Protein AF-A0AA51DXE9-F1 (afdb_monomer)

Mean predicted aligned error: 7.74 Å

Secondary structure (DSSP, 8-state):
--GGGTTHHHHHHHHHHHHHHHT-SS--HHHHTTS-TTHHHHHHHHHHHHHHHHHHTT-S--BHHHHHHHHHHHGGGGT----HHHHHHHHHIIIIIIITGGGS-EEEEEE-TTS-EEEEEE--EEEEE-TTS-EEEEE-HHHHHHHHHHH--TTTHHHHHHHHHHHHHHHTT-TTS---

Solvent-accessible surface area (backbone atoms only — not comparable to full-atom values): 10523 Å² total; per-residue (Å²): 132,69,73,92,45,67,70,45,40,66,57,41,50,55,50,42,50,52,41,46,65,78,64,46,81,69,71,53,66,74,68,56,66,77,46,61,89,65,49,59,56,51,49,53,52,54,50,52,51,50,37,43,54,34,45,75,66,73,54,90,65,36,24,71,66,51,52,21,60,48,47,63,65,50,37,51,79,76,74,43,87,71,56,70,70,57,41,40,51,50,43,49,45,49,48,43,31,47,48,34,44,61,78,46,91,44,68,36,81,30,62,32,84,92,72,52,76,40,77,41,79,54,59,37,48,46,77,46,78,45,99,86,73,48,58,29,46,32,57,30,72,62,31,47,56,50,55,48,68,75,60,59,55,80,79,66,46,56,63,51,47,53,51,51,51,50,52,52,49,58,73,66,64,67,81,83,76,86,79,132

Foldseek 3Di:
DPPVCAPVVVVVLLVLQVCLQQVPDLDDPVLVVVDDPCPLSVVLLVLLVVLAVCQVVVDQQQALVNSLVVQCVVQVVVVDDDDSVSSSVSSCCSVQCRQCVVVDFDWDFDARPVPGTDTDTDHQKDWDQDPVRTIHIHGDPSNVVNSCVVPVPPPPVVVVVVVVVVVVVVVVPPPPPPDD

Nearest PDB structures (foldseek):
  6nr8-assembly1_5  TM=2.380E-01  e=1.179E+00  Homo sapiens
  6nrb-assembly1_3  TM=2.139E-01  e=1.583E+00  Homo sapiens
  6vy1-assembly1_c  TM=2.435E-01  e=3.411E+00  Methanocaldococcus jannaschii DSM 2661
  6vy1-assembly1_C  TM=2.115E-01  e=3.838E+00  Methanocaldococcus jannaschii DSM 2661

pLDDT: mean 87.51, std 13.19, range [39.53, 98.69]

Structure (mmCIF, N/CA/C/O backbone):
data_AF-A0AA51DXE9-F1
#
_entry.id   AF-A0AA51DXE9-F1
#
loop_
_atom_site.group_PDB
_atom_site.id
_atom_site.type_symbol
_atom_site.label_atom_id
_atom_site.label_alt_id
_atom_site.label_comp_id
_atom_site.label_asym_id
_atom_site.label_entity_id
_atom_site.label_seq_id
_atom_site.pdbx_PDB_ins_code
_atom_site.Cartn_x
_atom_site.Cartn_y
_atom_site.Cartn_z
_atom_site.occupancy
_atom_site.B_iso_or_equiv
_atom_site.auth_seq_id
_atom_site.auth_comp_id
_atom_site.auth_asym_id
_atom_site.auth_atom_id
_atom_site.pdbx_PDB_model_num
ATOM 1 N N . MET A 1 1 ? 19.206 -13.782 -28.351 1.00 68.31 1 MET A N 1
ATOM 2 C CA . MET A 1 1 ? 18.579 -13.087 -27.208 1.00 68.31 1 MET A CA 1
ATOM 3 C C . MET A 1 1 ? 17.162 -12.724 -27.627 1.00 68.31 1 MET A C 1
ATOM 5 O O . MET A 1 1 ? 16.957 -12.495 -28.811 1.00 68.31 1 MET A O 1
ATOM 9 N N . PHE A 1 2 ? 16.176 -12.802 -26.735 1.00 82.94 2 PHE A N 1
ATOM 10 C CA . PHE A 1 2 ? 14.777 -12.545 -27.090 1.00 82.94 2 PHE A CA 1
ATOM 11 C C . PHE A 1 2 ? 14.464 -11.051 -26.925 1.00 82.94 2 PHE A C 1
ATOM 13 O O . PHE A 1 2 ? 14.088 -10.630 -25.836 1.00 82.94 2 PHE A O 1
ATOM 20 N N . ASP A 1 3 ? 14.616 -10.255 -27.987 1.00 84.25 3 ASP A N 1
ATOM 21 C CA . ASP A 1 3 ? 14.475 -8.784 -27.934 1.00 84.25 3 ASP A CA 1
ATOM 22 C C . ASP A 1 3 ? 13.098 -8.323 -27.424 1.00 84.25 3 ASP A C 1
ATOM 24 O O . ASP A 1 3 ? 12.971 -7.303 -26.757 1.00 84.25 3 ASP A O 1
ATOM 28 N N . TYR A 1 4 ? 12.046 -9.113 -27.654 1.00 85.50 4 TYR A N 1
ATOM 29 C CA . TYR A 1 4 ? 10.699 -8.820 -27.149 1.00 85.50 4 TYR A CA 1
ATOM 30 C C . TYR A 1 4 ? 10.553 -8.972 -25.620 1.00 85.50 4 TYR A C 1
ATOM 32 O O . TYR A 1 4 ? 9.503 -8.624 -25.077 1.00 85.50 4 TYR A O 1
ATOM 40 N N . LEU A 1 5 ? 11.566 -9.515 -24.932 1.00 90.25 5 LEU A N 1
ATOM 41 C CA . LEU A 1 5 ? 11.644 -9.610 -23.469 1.00 90.25 5 LEU A CA 1
ATOM 42 C C . LEU A 1 5 ? 12.528 -8.517 -22.853 1.00 90.25 5 LEU A C 1
ATOM 44 O O . LEU A 1 5 ? 12.726 -8.511 -21.637 1.00 90.25 5 LEU A O 1
ATOM 48 N N . GLU A 1 6 ? 13.061 -7.596 -23.656 1.00 87.00 6 GLU A N 1
ATOM 49 C CA . GLU A 1 6 ? 13.788 -6.442 -23.135 1.00 87.00 6 GLU A CA 1
ATOM 50 C C . GLU A 1 6 ? 12.885 -5.616 -22.199 1.00 87.00 6 GLU A C 1
ATOM 52 O O . GLU A 1 6 ? 11.729 -5.317 -22.513 1.00 87.00 6 GLU A O 1
ATOM 57 N N . GLY A 1 7 ? 13.399 -5.282 -21.012 1.00 87.62 7 GLY A N 1
ATOM 58 C CA . GLY A 1 7 ? 12.654 -4.542 -19.993 1.00 87.62 7 GLY A CA 1
ATOM 59 C C . GLY A 1 7 ? 11.562 -5.347 -19.280 1.00 87.62 7 GLY A C 1
ATOM 60 O O . GLY A 1 7 ? 10.676 -4.749 -18.666 1.00 87.62 7 GLY A O 1
ATOM 61 N N . PHE A 1 8 ? 11.572 -6.684 -19.365 1.00 91.69 8 PHE A N 1
ATOM 62 C CA . PHE A 1 8 ? 10.584 -7.541 -18.698 1.00 91.69 8 PHE A CA 1
ATOM 63 C C . PHE A 1 8 ? 10.490 -7.272 -17.188 1.00 91.69 8 PHE A C 1
ATOM 65 O O . PHE A 1 8 ? 9.390 -7.262 -16.635 1.00 91.69 8 PHE A O 1
ATOM 72 N N . GLU A 1 9 ? 11.608 -6.982 -16.523 1.00 89.94 9 GLU A N 1
ATOM 73 C CA . GLU A 1 9 ? 11.646 -6.658 -15.097 1.00 89.94 9 GLU A CA 1
ATOM 74 C C . GLU A 1 9 ? 10.766 -5.454 -14.729 1.00 89.94 9 GLU A C 1
ATOM 76 O O . GLU A 1 9 ? 10.118 -5.490 -13.687 1.00 89.94 9 GLU A O 1
ATOM 81 N N . LYS A 1 10 ? 10.608 -4.462 -15.618 1.00 88.00 10 LYS A N 1
ATOM 82 C CA . LYS A 1 10 ? 9.717 -3.305 -15.397 1.00 88.00 10 LYS A CA 1
ATOM 83 C C . LYS A 1 10 ? 8.240 -3.694 -15.334 1.00 88.00 10 LYS A C 1
ATOM 85 O O . LYS A 1 10 ? 7.436 -3.036 -14.677 1.00 88.00 10 LYS A O 1
ATOM 90 N N . ARG A 1 11 ? 7.855 -4.772 -16.027 1.00 89.69 11 ARG A N 1
ATOM 91 C CA . ARG A 1 11 ? 6.507 -5.355 -15.911 1.00 89.69 11 ARG A CA 1
ATOM 92 C C . ARG A 1 11 ? 6.358 -6.043 -14.560 1.00 89.69 11 ARG A C 1
ATOM 94 O O . ARG A 1 11 ? 5.329 -5.903 -13.905 1.00 89.69 11 ARG A O 1
ATOM 101 N N . MET A 1 12 ? 7.406 -6.745 -14.137 1.00 93.88 12 MET A N 1
ATOM 102 C CA . MET A 1 12 ? 7.426 -7.429 -12.850 1.00 93.88 12 MET A CA 1
ATOM 103 C C . MET A 1 12 ? 7.471 -6.466 -11.664 1.00 93.88 12 MET A C 1
ATOM 105 O O . MET A 1 12 ? 6.963 -6.827 -10.615 1.00 93.88 12 MET A O 1
ATOM 109 N N . GLU A 1 13 ? 7.982 -5.243 -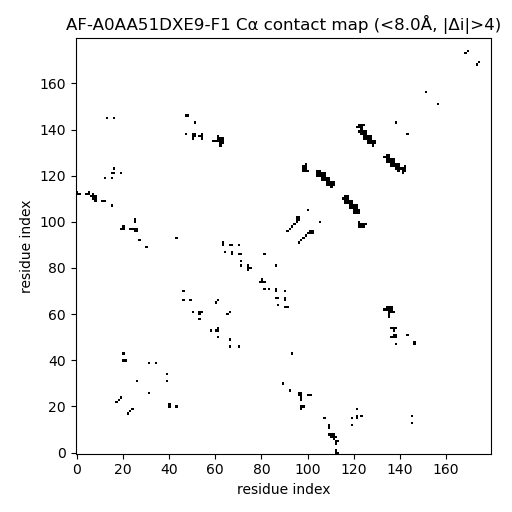11.818 1.00 90.94 13 GLU A N 1
ATOM 110 C CA . GLU A 1 13 ? 7.861 -4.183 -10.806 1.00 90.94 13 GLU A CA 1
ATOM 111 C C . GLU A 1 13 ? 6.401 -3.855 -10.485 1.00 90.94 13 GLU A C 1
ATOM 113 O O . GLU A 1 13 ? 6.027 -3.800 -9.315 1.00 90.94 13 GLU A O 1
ATOM 118 N N . PHE A 1 14 ? 5.551 -3.728 -11.507 1.00 91.00 14 PHE A N 1
ATOM 119 C CA . PHE A 1 14 ? 4.116 -3.523 -11.305 1.00 91.00 14 PHE A CA 1
ATOM 120 C C . PHE A 1 14 ? 3.466 -4.734 -10.620 1.00 91.00 14 PHE A C 1
ATOM 122 O O . PHE A 1 14 ? 2.734 -4.584 -9.644 1.00 91.00 14 PHE A O 1
ATOM 129 N N . VAL A 1 15 ? 3.782 -5.948 -11.088 1.00 93.06 15 VAL A N 1
ATOM 130 C CA . VAL A 1 15 ? 3.276 -7.193 -10.483 1.00 93.06 15 VAL A CA 1
ATOM 131 C C . VAL A 1 15 ? 3.721 -7.324 -9.026 1.00 93.06 15 VAL A C 1
ATOM 133 O O . VAL A 1 15 ? 2.927 -7.737 -8.187 1.00 93.06 15 VAL A O 1
ATOM 136 N N . ALA A 1 16 ? 4.959 -6.947 -8.705 1.00 94.00 16 ALA A N 1
ATOM 137 C CA . ALA A 1 16 ? 5.503 -6.993 -7.354 1.00 94.00 16 ALA A CA 1
ATOM 138 C C . ALA A 1 16 ? 4.737 -6.069 -6.398 1.00 94.00 16 ALA A C 1
ATOM 140 O O . ALA A 1 16 ? 4.474 -6.451 -5.259 1.00 94.00 16 ALA A O 1
ATOM 141 N N . VAL A 1 17 ? 4.335 -4.881 -6.863 1.00 93.50 17 VAL A N 1
ATOM 142 C CA . VAL A 1 17 ? 3.473 -3.979 -6.090 1.00 93.50 17 VAL A CA 1
ATOM 143 C C . VAL A 1 17 ? 2.093 -4.595 -5.858 1.00 93.50 17 VAL A C 1
ATOM 145 O O . VAL A 1 17 ? 1.647 -4.642 -4.711 1.00 93.50 17 VAL A O 1
ATOM 148 N N . VAL A 1 18 ? 1.441 -5.126 -6.899 1.00 93.00 18 VAL A N 1
ATOM 149 C CA . VAL A 1 18 ? 0.115 -5.763 -6.764 1.00 93.00 18 VAL A CA 1
ATOM 150 C C . VAL A 1 18 ? 0.174 -6.957 -5.806 1.00 93.00 18 VAL A C 1
ATOM 152 O O . VAL A 1 18 ? -0.636 -7.051 -4.883 1.00 93.00 18 VAL A O 1
ATOM 155 N N . GLU A 1 19 ? 1.173 -7.833 -5.967 1.00 93.75 19 GLU A N 1
ATOM 156 C CA . GLU A 1 19 ? 1.439 -8.953 -5.055 1.00 93.75 19 GLU A CA 1
ATOM 157 C C . GLU A 1 19 ? 1.595 -8.464 -3.621 1.00 93.75 19 GLU A C 1
ATOM 159 O O . GLU A 1 19 ? 1.101 -9.107 -2.695 1.00 93.75 19 GLU A O 1
ATOM 164 N N . SER A 1 20 ? 2.236 -7.306 -3.431 1.00 93.31 20 SER A N 1
ATOM 165 C CA . SER A 1 20 ? 2.528 -6.815 -2.095 1.00 93.31 20 SER A CA 1
ATOM 166 C C . SER A 1 20 ? 1.298 -6.499 -1.256 1.00 93.31 20 SER A C 1
ATOM 168 O O . SER A 1 20 ? 1.359 -6.676 -0.039 1.00 93.31 20 SER A O 1
ATOM 170 N N . ILE A 1 21 ? 0.203 -6.119 -1.917 1.00 93.19 21 ILE A N 1
ATOM 171 C CA . ILE A 1 21 ? -1.067 -5.735 -1.306 1.00 93.19 21 ILE A CA 1
ATOM 172 C C . ILE A 1 21 ? -2.021 -6.935 -1.269 1.00 93.19 21 ILE A C 1
ATOM 174 O O . ILE A 1 21 ? -2.519 -7.288 -0.199 1.00 93.19 21 ILE A O 1
ATOM 178 N N . VAL A 1 22 ? -2.247 -7.586 -2.415 1.00 92.00 22 VAL A N 1
ATOM 179 C CA . VAL A 1 22 ? -3.244 -8.665 -2.561 1.00 92.00 22 VAL A CA 1
ATOM 180 C C . VAL A 1 22 ? -2.760 -9.956 -1.894 1.00 92.00 22 VAL A C 1
ATOM 182 O O . VAL A 1 22 ? -3.499 -10.620 -1.169 1.00 92.00 22 VAL A O 1
ATOM 185 N N . ASN A 1 23 ? -1.474 -10.281 -2.052 1.00 91.81 23 ASN A N 1
ATOM 186 C CA . ASN A 1 23 ? -0.820 -11.420 -1.405 1.00 91.81 23 ASN A CA 1
ATOM 187 C C . ASN A 1 23 ? 0.110 -10.966 -0.263 1.00 91.81 23 ASN A C 1
ATOM 189 O O . ASN A 1 23 ? 1.211 -11.483 -0.048 1.00 91.81 23 ASN A O 1
ATOM 193 N N . ARG A 1 24 ? -0.331 -9.948 0.482 1.00 92.31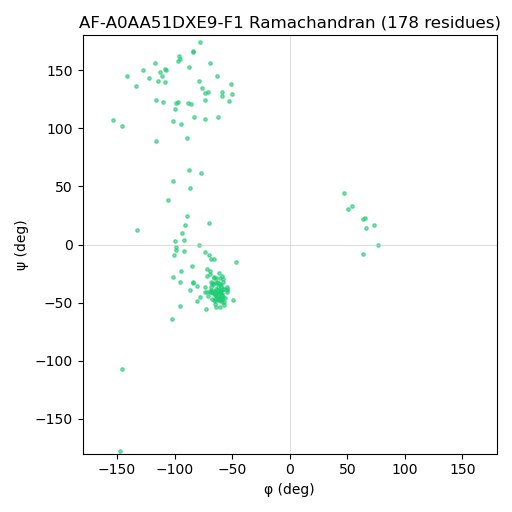 24 ARG A N 1
ATOM 194 C CA . ARG A 1 24 ? 0.365 -9.416 1.660 1.00 92.31 24 ARG A CA 1
ATOM 195 C C . ARG A 1 24 ? 0.729 -10.525 2.660 1.00 92.31 24 ARG A C 1
ATOM 197 O O . ARG A 1 24 ? -0.064 -11.426 2.925 1.00 92.31 24 ARG A O 1
ATOM 204 N N . LYS A 1 25 ? 1.948 -10.459 3.215 1.00 88.06 25 LYS A N 1
ATOM 205 C CA . LYS A 1 25 ? 2.529 -11.518 4.070 1.00 88.06 25 LYS A CA 1
ATOM 206 C C . LYS A 1 25 ? 2.329 -11.289 5.568 1.00 88.06 25 LYS A C 1
ATOM 208 O O . LYS A 1 25 ? 2.188 -12.253 6.309 1.00 88.06 25 LYS A O 1
ATOM 213 N N . ASN A 1 26 ? 2.296 -10.035 6.010 1.00 89.50 26 ASN A N 1
ATOM 214 C CA . ASN A 1 26 ? 2.222 -9.671 7.428 1.00 89.50 26 ASN A CA 1
ATOM 215 C C . ASN A 1 26 ? 0.766 -9.634 7.914 1.00 89.50 26 ASN A C 1
ATOM 217 O O . ASN A 1 26 ? 0.327 -8.638 8.476 1.00 89.50 26 ASN A O 1
ATOM 221 N N . LYS A 1 27 ? -0.009 -10.684 7.618 1.00 93.06 27 LYS A N 1
ATOM 222 C CA . LYS A 1 27 ? -1.456 -10.680 7.843 1.00 93.06 27 LYS A CA 1
ATOM 223 C C . LYS A 1 27 ? -1.805 -10.727 9.325 1.00 93.06 27 LYS A C 1
ATOM 225 O O . LYS A 1 27 ? -1.357 -11.627 10.033 1.00 93.06 27 LYS A O 1
ATOM 230 N N . ASN A 1 28 ? -2.698 -9.843 9.755 1.00 96.38 28 ASN A N 1
ATOM 231 C CA . ASN A 1 28 ? -3.403 -9.987 11.023 1.00 96.38 28 ASN A CA 1
ATOM 232 C C . ASN A 1 28 ? -4.754 -10.668 10.762 1.00 96.38 28 ASN A C 1
ATOM 234 O O . ASN A 1 28 ? -5.684 -10.036 10.266 1.00 9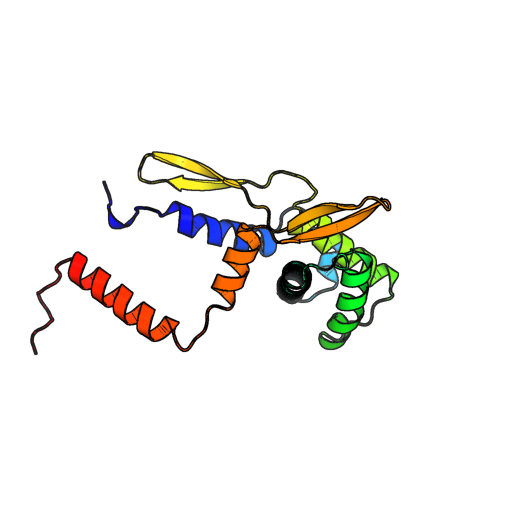6.38 28 ASN A O 1
ATOM 238 N N . GLN A 1 29 ? -4.860 -11.962 11.080 1.00 95.50 29 GLN A N 1
ATOM 239 C CA . GLN A 1 29 ? -6.061 -12.757 10.790 1.00 95.50 29 GLN A CA 1
ATOM 240 C C . GLN A 1 29 ? -7.324 -12.219 11.470 1.00 95.50 29 GLN A C 1
ATOM 242 O O . GLN A 1 29 ? -8.402 -12.302 10.887 1.00 95.50 29 GLN A O 1
ATOM 247 N N . GLU A 1 30 ? -7.201 -11.648 12.671 1.00 97.00 30 GLU A N 1
ATOM 248 C CA . GLU A 1 30 ? -8.337 -11.052 13.369 1.00 97.00 30 GLU A CA 1
ATOM 249 C C . GLU A 1 30 ? -8.866 -9.849 12.584 1.00 97.00 30 GLU A C 1
ATOM 251 O O . GLU A 1 30 ? -10.050 -9.815 12.259 1.00 97.00 30 GLU A O 1
ATOM 256 N N . ILE A 1 31 ? -7.990 -8.910 12.214 1.00 97.50 31 ILE A N 1
ATOM 257 C CA . ILE A 1 31 ? -8.371 -7.708 11.458 1.00 97.50 31 ILE A CA 1
ATOM 258 C C . ILE A 1 31 ? -8.896 -8.074 10.066 1.00 97.50 31 ILE A C 1
ATOM 260 O O . ILE A 1 31 ? -9.918 -7.542 9.638 1.00 97.50 31 ILE A O 1
ATOM 264 N N . GLU A 1 32 ? -8.242 -9.005 9.362 1.00 96.19 32 GLU A N 1
ATOM 265 C CA . GLU A 1 32 ? -8.702 -9.431 8.033 1.00 96.19 32 GLU A CA 1
ATOM 266 C C . GLU A 1 32 ? -10.079 -10.103 8.083 1.00 96.19 32 GLU A C 1
ATOM 268 O O . GLU A 1 32 ? -10.871 -9.909 7.165 1.00 96.19 32 GLU A O 1
ATOM 273 N N . SER A 1 33 ? -10.408 -10.818 9.167 1.00 96.62 33 SER A N 1
ATOM 274 C CA . SER A 1 33 ? -11.715 -11.475 9.325 1.00 96.62 33 SER A CA 1
ATOM 275 C C . SER A 1 33 ? -12.901 -10.508 9.428 1.00 96.62 33 SER A C 1
ATOM 277 O O . SER A 1 33 ? -14.052 -10.934 9.331 1.00 96.62 33 SER A O 1
ATOM 279 N N . TRP A 1 34 ? -12.653 -9.208 9.629 1.00 97.19 34 TRP A N 1
ATOM 280 C CA . TRP A 1 34 ? -13.714 -8.202 9.700 1.00 97.19 34 TRP A CA 1
ATOM 281 C C . TRP A 1 34 ? -14.352 -7.918 8.336 1.00 97.19 34 TRP A C 1
ATOM 283 O O . TRP A 1 34 ? -15.480 -7.423 8.288 1.00 97.19 34 TRP A O 1
ATOM 293 N N . PHE A 1 35 ? -13.648 -8.232 7.250 1.00 97.25 35 PHE A N 1
ATOM 294 C CA . PHE A 1 35 ? -14.006 -7.852 5.888 1.00 97.25 35 PHE A CA 1
ATOM 295 C C . PHE A 1 35 ? -14.380 -9.066 5.046 1.00 97.25 35 PHE A C 1
ATOM 297 O O . PHE A 1 35 ? -13.859 -10.167 5.238 1.00 97.25 35 PHE A O 1
ATOM 304 N N . LYS A 1 36 ? -15.288 -8.865 4.090 1.00 95.12 36 LYS A N 1
ATOM 305 C CA . LYS A 1 36 ? -15.585 -9.873 3.069 1.00 95.12 36 LYS A CA 1
ATOM 306 C C . LYS A 1 36 ? -14.498 -9.877 1.999 1.00 95.12 36 LYS A C 1
ATOM 308 O O . LYS A 1 36 ? -13.587 -9.047 1.984 1.00 95.12 36 LYS A O 1
ATOM 313 N N . GLU A 1 37 ? -14.610 -10.839 1.089 1.00 88.38 37 GLU A N 1
ATOM 314 C CA . GLU A 1 37 ? -13.677 -11.013 -0.018 1.00 88.38 37 GLU A CA 1
ATOM 315 C C . GLU A 1 37 ? -13.454 -9.694 -0.778 1.00 88.38 37 GLU A C 1
ATOM 317 O O . GLU A 1 37 ? -14.403 -9.008 -1.154 1.00 88.38 37 GLU A O 1
ATOM 322 N N . ASN A 1 38 ? -12.182 -9.343 -0.981 1.00 91.75 38 ASN A N 1
ATOM 323 C CA . ASN A 1 38 ? -11.698 -8.154 -1.692 1.00 91.75 38 ASN A CA 1
ATOM 324 C C . ASN A 1 38 ? -12.049 -6.780 -1.077 1.00 91.75 38 ASN A C 1
ATOM 326 O O . ASN A 1 38 ? -11.496 -5.774 -1.517 1.00 91.75 38 ASN A O 1
ATOM 330 N N . GLU A 1 39 ? -12.898 -6.683 -0.049 1.00 96.75 39 GLU A N 1
ATOM 331 C CA . GLU A 1 39 ? -13.235 -5.386 0.565 1.00 96.75 39 GLU A CA 1
ATOM 332 C C . GLU A 1 39 ? -12.008 -4.725 1.200 1.00 96.75 39 GLU A C 1
ATOM 334 O O . GLU A 1 39 ? -11.769 -3.535 1.002 1.00 96.75 39 GLU A O 1
ATOM 339 N N . LEU A 1 40 ? -11.184 -5.501 1.909 1.00 96.69 40 LEU A N 1
ATOM 340 C CA . LEU A 1 40 ? -9.956 -4.983 2.507 1.00 96.69 40 LEU A CA 1
ATOM 341 C C . LEU A 1 40 ? -8.930 -4.558 1.444 1.00 96.69 40 LEU A C 1
ATOM 343 O O . LEU A 1 40 ? -8.229 -3.565 1.633 1.00 96.69 40 LEU A O 1
ATOM 347 N N . ASP A 1 41 ? -8.880 -5.258 0.309 1.00 95.19 41 ASP A N 1
ATOM 348 C CA . ASP A 1 41 ? -8.030 -4.881 -0.822 1.00 95.19 41 ASP A CA 1
ATOM 349 C C . ASP A 1 41 ? -8.459 -3.512 -1.360 1.00 95.19 41 ASP A C 1
ATOM 351 O O . ASP A 1 41 ? -7.624 -2.624 -1.505 1.00 95.19 41 ASP A O 1
ATOM 355 N N . ASN A 1 42 ? -9.762 -3.281 -1.540 1.00 96.19 42 ASN A N 1
ATOM 356 C CA . ASN A 1 42 ? -10.278 -1.974 -1.951 1.00 96.19 42 ASN A CA 1
ATOM 357 C C . ASN A 1 42 ? -9.899 -0.870 -0.956 1.00 96.19 42 ASN A C 1
ATOM 359 O O . ASN A 1 42 ? -9.456 0.203 -1.369 1.00 96.19 42 ASN A O 1
ATOM 363 N N . LEU A 1 43 ? -10.003 -1.140 0.349 1.00 98.00 43 LEU A N 1
ATOM 364 C CA . LEU A 1 43 ? -9.623 -0.185 1.390 1.00 98.00 43 LEU A CA 1
ATOM 365 C C . LEU A 1 43 ? -8.127 0.166 1.336 1.00 98.00 43 LEU A C 1
ATOM 367 O O . LEU A 1 43 ? -7.780 1.331 1.533 1.00 98.00 43 LEU A O 1
ATOM 371 N N . PHE A 1 44 ? -7.239 -0.782 1.010 1.00 97.50 44 PHE A N 1
ATOM 372 C CA . PHE A 1 44 ? -5.816 -0.484 0.793 1.00 97.50 44 PHE A CA 1
ATOM 373 C C . PHE A 1 44 ? -5.602 0.526 -0.333 1.00 97.50 44 PHE A C 1
ATOM 375 O O . PHE A 1 44 ? -4.836 1.477 -0.169 1.00 97.50 44 PHE A O 1
ATOM 382 N N . PHE A 1 45 ? -6.296 0.355 -1.458 1.00 95.81 45 PHE A N 1
ATOM 383 C CA . PHE A 1 45 ? -6.214 1.297 -2.573 1.00 95.81 45 PHE A CA 1
ATOM 384 C C . PHE A 1 45 ? -6.845 2.647 -2.224 1.00 95.81 45 PHE A C 1
ATOM 386 O O . PHE A 1 45 ? -6.266 3.683 -2.542 1.00 95.81 45 PHE A O 1
ATOM 393 N N . THR A 1 46 ? -7.982 2.657 -1.522 1.00 97.31 46 THR A N 1
ATOM 394 C CA . THR A 1 46 ? -8.601 3.890 -1.017 1.00 97.31 46 THR A CA 1
ATOM 395 C C . THR A 1 46 ? -7.631 4.679 -0.136 1.00 97.31 46 THR A C 1
ATOM 397 O O . THR A 1 46 ? -7.465 5.883 -0.332 1.00 97.31 46 THR A O 1
ATOM 400 N N . LEU A 1 47 ? -6.935 4.008 0.785 1.00 98.00 47 LEU A N 1
ATOM 401 C CA . LEU A 1 47 ? -5.963 4.654 1.661 1.00 98.00 47 LEU A CA 1
ATOM 402 C C . LEU A 1 47 ? -4.722 5.142 0.896 1.00 98.00 47 LEU A C 1
ATOM 404 O O . LEU A 1 47 ? -4.253 6.248 1.145 1.00 98.00 47 LEU A O 1
ATOM 408 N N . LEU A 1 48 ? -4.214 4.370 -0.071 1.00 96.62 48 LEU A N 1
ATOM 409 C CA . LEU A 1 48 ? -3.104 4.800 -0.931 1.00 96.62 48 LEU A CA 1
ATOM 410 C C . LEU A 1 48 ? -3.446 6.055 -1.746 1.00 96.62 48 LEU A C 1
ATOM 412 O O . LEU A 1 48 ? -2.612 6.951 -1.852 1.00 96.62 48 LEU A O 1
ATOM 416 N N . ILE A 1 49 ? -4.667 6.146 -2.281 1.00 94.50 49 ILE A N 1
ATOM 417 C CA . ILE A 1 49 ? -5.146 7.335 -3.001 1.00 94.50 49 ILE A CA 1
ATOM 418 C C . ILE A 1 49 ? -5.233 8.539 -2.059 1.00 94.50 49 ILE A C 1
ATOM 420 O O . ILE A 1 49 ? -4.832 9.635 -2.438 1.00 94.50 49 ILE A O 1
ATOM 424 N N . PHE A 1 50 ? -5.699 8.344 -0.824 1.00 95.81 50 PHE A N 1
ATOM 425 C CA . PHE A 1 50 ? -5.696 9.412 0.174 1.00 95.81 50 PHE A CA 1
ATOM 426 C C . PHE A 1 50 ? -4.272 9.896 0.486 1.00 95.81 50 PHE A C 1
ATOM 428 O O . PHE A 1 50 ? -4.019 11.098 0.467 1.00 95.81 50 PHE A O 1
ATOM 435 N N . ILE A 1 51 ? -3.323 8.980 0.711 1.00 95.62 51 ILE A N 1
ATOM 436 C CA . ILE A 1 51 ? -1.912 9.333 0.948 1.00 95.62 51 ILE A CA 1
ATOM 437 C C . ILE A 1 51 ? -1.337 10.087 -0.259 1.00 95.62 51 ILE A C 1
ATOM 439 O O . ILE A 1 51 ? -0.599 11.054 -0.072 1.00 95.62 51 ILE A O 1
ATOM 443 N N . MET A 1 52 ? -1.687 9.688 -1.486 1.00 91.44 52 MET A N 1
ATOM 444 C CA . MET A 1 52 ? -1.302 10.406 -2.704 1.00 91.44 52 MET A CA 1
ATOM 445 C C . MET A 1 52 ? -1.777 11.856 -2.679 1.00 91.44 52 MET A C 1
ATOM 447 O O . MET A 1 52 ? -0.970 12.759 -2.869 1.00 91.44 52 MET A O 1
ATOM 451 N N . GLU A 1 53 ? -3.065 12.068 -2.413 1.00 88.50 53 GLU A N 1
ATOM 452 C CA . GLU A 1 53 ? -3.683 13.395 -2.380 1.00 88.50 53 GLU A CA 1
ATOM 453 C C . GLU A 1 53 ? -3.001 14.307 -1.351 1.00 88.50 53 GLU A C 1
ATOM 455 O O . GLU A 1 53 ? -2.657 15.448 -1.658 1.00 88.50 53 GLU A O 1
ATOM 460 N N . GLN A 1 54 ? -2.732 13.786 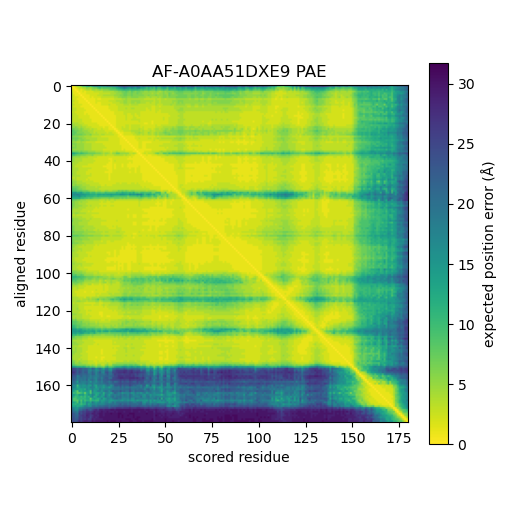-0.149 1.00 90.44 54 GLN A N 1
ATOM 461 C CA . GLN A 1 54 ? -2.020 14.542 0.884 1.00 90.44 54 GLN A CA 1
ATOM 462 C C . GLN A 1 54 ? -0.566 14.825 0.486 1.00 90.44 54 GLN A C 1
ATOM 464 O O . GLN A 1 54 ? -0.084 15.939 0.664 1.00 90.44 54 GLN A O 1
ATOM 469 N N . THR A 1 55 ? 0.128 13.847 -0.111 1.00 84.12 55 THR A N 1
ATOM 470 C CA . THR A 1 55 ? 1.524 14.032 -0.544 1.00 84.12 55 THR A CA 1
ATOM 471 C C . THR A 1 55 ? 1.630 15.098 -1.644 1.00 84.12 55 THR A C 1
ATOM 473 O O . THR A 1 55 ? 2.548 15.911 -1.606 1.00 84.12 55 THR A O 1
ATOM 476 N N . LEU A 1 56 ? 0.686 15.129 -2.593 1.00 80.69 56 LEU A N 1
ATOM 477 C CA . LEU A 1 56 ? 0.626 16.123 -3.675 1.00 80.69 56 LEU A CA 1
ATOM 478 C C . LEU A 1 56 ? 0.209 17.516 -3.195 1.00 80.69 56 LEU A C 1
ATOM 480 O O . LEU A 1 56 ? 0.576 18.509 -3.815 1.00 80.69 56 LEU A O 1
ATOM 484 N N . SER A 1 57 ? -0.552 17.588 -2.103 1.00 78.56 57 SER A N 1
ATOM 485 C CA . SER A 1 57 ? -0.951 18.857 -1.487 1.00 78.56 57 SER A CA 1
ATOM 486 C C . SER A 1 57 ? 0.197 19.542 -0.734 1.00 78.56 57 SER A C 1
ATOM 488 O O . SER A 1 57 ? 0.013 20.658 -0.255 1.00 78.56 57 SER A O 1
ATOM 490 N N . GLU A 1 58 ? 1.355 18.876 -0.607 1.00 75.06 58 GLU A N 1
ATOM 491 C CA . GLU A 1 58 ? 2.554 19.355 0.099 1.00 75.06 58 GLU A CA 1
ATOM 492 C C . GLU A 1 58 ? 2.265 19.861 1.525 1.00 75.06 58 GLU A C 1
ATOM 494 O O . GLU A 1 58 ? 2.942 20.748 2.045 1.00 75.06 58 GLU A O 1
ATOM 499 N N . ASN A 1 59 ? 1.252 19.282 2.172 1.00 77.38 59 ASN A N 1
ATOM 500 C CA . ASN A 1 59 ? 0.909 19.572 3.555 1.00 77.38 59 ASN A CA 1
ATOM 501 C C . ASN A 1 59 ? 1.551 18.544 4.505 1.00 77.38 59 ASN A C 1
ATOM 503 O O . ASN A 1 59 ? 1.901 17.424 4.127 1.00 77.38 59 ASN A O 1
ATOM 507 N N . ASP A 1 60 ? 1.676 18.918 5.776 1.00 83.25 60 ASP A N 1
ATOM 508 C CA . ASP A 1 60 ? 2.174 18.036 6.839 1.00 83.25 60 ASP A CA 1
ATOM 509 C C . ASP A 1 60 ? 1.032 17.231 7.502 1.00 83.25 60 ASP A C 1
ATOM 511 O O . ASP A 1 60 ? 1.135 16.798 8.653 1.00 83.25 60 ASP A O 1
ATOM 515 N N . ASP A 1 61 ? -0.078 17.022 6.782 1.00 88.06 61 ASP A N 1
ATOM 516 C CA . ASP A 1 61 ? -1.317 16.454 7.326 1.00 88.06 61 ASP A CA 1
ATOM 517 C C . ASP A 1 61 ? -1.481 14.957 7.048 1.00 88.06 61 ASP A C 1
ATOM 519 O O . ASP A 1 61 ? -2.428 14.337 7.538 1.00 88.06 61 ASP A O 1
ATOM 523 N N . CYS A 1 62 ? -0.555 14.314 6.337 1.00 94.06 62 CYS A N 1
ATOM 524 C CA . CYS A 1 62 ? -0.605 12.867 6.128 1.00 94.06 62 CYS A CA 1
ATOM 525 C C . CYS A 1 62 ? -0.132 12.091 7.371 1.00 94.06 62 CYS A C 1
ATOM 527 O O . CYS A 1 62 ? 0.859 11.367 7.340 1.00 94.06 62 CYS A O 1
ATOM 529 N N . THR A 1 63 ? -0.833 12.249 8.491 1.00 96.56 63 THR A N 1
ATOM 530 C CA . THR A 1 63 ? -0.563 11.560 9.759 1.00 96.56 63 THR A CA 1
ATOM 531 C C . THR A 1 63 ? -1.442 10.321 9.916 1.00 96.56 63 THR A C 1
ATOM 533 O O . THR A 1 63 ? -2.495 10.185 9.292 1.00 96.56 63 THR A O 1
ATOM 536 N N . LEU A 1 64 ? -1.053 9.419 10.820 1.00 97.12 64 LEU A N 1
ATOM 537 C CA . LEU A 1 64 ? -1.869 8.253 11.172 1.00 97.12 64 LEU A CA 1
ATOM 538 C C . LEU A 1 64 ? -3.249 8.645 11.726 1.00 97.12 64 LEU A C 1
ATOM 540 O O . LEU A 1 64 ? -4.238 7.962 11.467 1.00 97.12 64 LEU A O 1
ATOM 544 N N . GLN A 1 65 ? -3.323 9.756 12.460 1.00 96.69 65 GLN A N 1
ATOM 545 C CA . GLN A 1 65 ? -4.576 10.281 12.995 1.00 96.69 65 GLN A CA 1
ATOM 546 C C . GLN A 1 65 ? -5.513 10.731 11.870 1.00 96.69 65 GLN A C 1
ATOM 548 O O . GLN A 1 65 ? -6.673 10.330 11.853 1.00 96.69 65 GLN A O 1
ATOM 553 N N . ASN A 1 66 ? -5.005 11.491 10.900 1.00 97.31 66 ASN A N 1
ATOM 554 C CA . ASN A 1 66 ? -5.816 11.964 9.778 1.00 97.31 66 ASN A CA 1
ATOM 555 C C . ASN A 1 66 ? -6.236 10.812 8.856 1.00 97.31 66 ASN A C 1
ATOM 557 O O . ASN A 1 66 ? -7.381 10.769 8.413 1.00 97.31 66 ASN A O 1
ATOM 561 N N . MET A 1 67 ? -5.360 9.822 8.650 1.00 98.31 67 MET A N 1
ATOM 562 C CA . MET A 1 67 ? -5.728 8.574 7.975 1.00 98.31 67 MET A CA 1
ATOM 563 C C . MET A 1 67 ? -6.829 7.816 8.731 1.00 98.31 67 MET A C 1
ATOM 565 O O . MET A 1 67 ? -7.772 7.339 8.109 1.00 98.31 67 MET A O 1
ATOM 569 N N . THR A 1 68 ? -6.766 7.750 10.065 1.00 98.56 68 THR A N 1
ATOM 570 C CA . THR A 1 68 ? -7.807 7.100 10.884 1.00 98.56 68 THR A CA 1
ATOM 571 C C . THR A 1 68 ? -9.146 7.822 10.737 1.00 98.56 68 THR A C 1
ATOM 573 O O . THR A 1 68 ? -10.156 7.183 10.453 1.00 98.56 68 THR A O 1
ATOM 576 N N . ALA A 1 69 ? -9.147 9.154 10.838 1.00 98.31 69 ALA A N 1
ATOM 577 C CA . ALA A 1 69 ? -10.345 9.977 10.673 1.00 98.31 69 ALA A CA 1
ATOM 578 C C . ALA A 1 69 ? -10.946 9.874 9.258 1.00 98.31 69 ALA A C 1
ATOM 580 O O . ALA A 1 69 ? -12.163 9.951 9.080 1.00 98.31 69 ALA A O 1
ATOM 581 N N . PHE A 1 70 ? -10.108 9.684 8.237 1.00 98.50 70 PHE A N 1
ATOM 582 C CA . PHE A 1 70 ? -10.563 9.378 6.884 1.00 98.50 70 PHE A CA 1
ATOM 583 C C . PHE A 1 70 ? -11.216 7.988 6.814 1.00 98.50 70 PHE A C 1
ATOM 585 O O . PHE A 1 70 ? -12.327 7.853 6.301 1.00 98.50 70 PHE A O 1
ATOM 592 N N . MET A 1 71 ? -10.591 6.960 7.396 1.00 98.62 71 MET A N 1
ATOM 593 C CA . MET A 1 71 ? -11.152 5.604 7.426 1.00 98.62 71 MET A CA 1
ATOM 594 C C . MET A 1 71 ? -12.480 5.524 8.193 1.00 98.62 71 MET A C 1
ATOM 596 O O . MET A 1 71 ? -13.367 4.775 7.784 1.00 98.62 71 MET A O 1
ATOM 600 N N . GLU A 1 72 ? -12.672 6.329 9.242 1.00 98.31 72 GLU A N 1
ATOM 601 C CA . GLU A 1 72 ? -13.957 6.446 9.951 1.00 98.31 72 GLU A CA 1
ATOM 602 C C . GLU A 1 72 ? -15.097 6.945 9.053 1.00 98.31 72 GLU A C 1
ATOM 604 O O . GLU A 1 72 ? -16.252 6.579 9.267 1.00 98.31 72 GLU A O 1
ATOM 609 N N . GLN A 1 73 ? -14.786 7.744 8.030 1.00 98.25 73 GLN A N 1
ATOM 610 C CA . GLN A 1 73 ? -15.765 8.224 7.050 1.00 98.25 73 GLN A CA 1
ATOM 611 C C . GLN A 1 73 ? -16.009 7.204 5.931 1.00 98.25 73 GLN A C 1
ATOM 613 O O . GLN A 1 73 ? -17.123 7.103 5.419 1.00 98.25 73 GLN A O 1
ATOM 618 N N . VAL A 1 74 ? -14.986 6.424 5.563 1.00 98.44 74 VAL A N 1
ATOM 619 C CA . VAL A 1 74 ? -15.057 5.430 4.479 1.00 98.44 74 VAL A CA 1
ATOM 620 C C . VAL A 1 74 ? -15.778 4.153 4.913 1.00 98.44 74 VAL A C 1
ATOM 622 O O . VAL A 1 74 ? -16.623 3.646 4.178 1.00 98.44 74 VAL A O 1
ATOM 625 N N . LEU A 1 75 ? -15.475 3.615 6.097 1.00 98.44 75 LEU A N 1
ATOM 626 C CA . LEU A 1 75 ? -16.005 2.324 6.559 1.00 98.44 75 LEU A CA 1
ATOM 627 C C . LEU A 1 75 ? -17.547 2.236 6.589 1.00 98.44 75 LEU A C 1
ATOM 629 O O . LEU A 1 75 ? -18.080 1.200 6.178 1.00 98.44 75 LEU A O 1
ATOM 633 N N . PRO A 1 76 ? -18.296 3.290 6.974 1.00 98.12 76 PRO A N 1
ATOM 634 C CA . PRO A 1 76 ? -19.754 3.284 6.886 1.00 98.12 76 PRO A CA 1
ATOM 635 C C . PRO A 1 76 ? -20.300 3.064 5.469 1.00 98.12 76 PRO A C 1
ATOM 637 O O . PRO A 1 76 ? -21.388 2.507 5.338 1.00 98.12 76 PRO A O 1
ATOM 640 N N . LEU A 1 77 ? -19.555 3.430 4.416 1.00 97.44 77 LEU A N 1
ATOM 641 C CA . LEU A 1 77 ? -19.938 3.184 3.015 1.00 97.44 77 LEU A CA 1
ATOM 642 C C . LEU A 1 77 ? -19.893 1.691 2.653 1.00 97.44 77 LEU A C 1
ATOM 644 O O . LEU A 1 77 ? -20.599 1.249 1.751 1.00 97.44 77 LEU A O 1
ATOM 648 N N . TYR A 1 78 ? -19.115 0.908 3.402 1.00 96.75 78 TYR A N 1
ATOM 649 C CA . TYR A 1 78 ? -19.065 -0.554 3.341 1.00 96.75 78 TYR A CA 1
ATOM 650 C C . TYR A 1 78 ? -20.006 -1.211 4.372 1.00 96.75 78 TYR A C 1
ATOM 652 O O . TYR A 1 78 ? -19.964 -2.420 4.577 1.00 96.75 78 TYR A O 1
ATOM 660 N N . ASN A 1 79 ? -20.882 -0.436 5.024 1.00 96.94 79 ASN A N 1
ATOM 661 C CA . ASN A 1 79 ? -21.763 -0.869 6.116 1.00 96.94 79 ASN A CA 1
ATOM 662 C C . ASN A 1 79 ? -21.034 -1.335 7.391 1.00 96.94 79 ASN A C 1
ATOM 664 O O . ASN A 1 79 ? -21.623 -2.030 8.222 1.00 96.94 79 ASN A O 1
ATOM 668 N N . TYR A 1 80 ? -19.786 -0.908 7.598 1.00 97.62 80 TYR A N 1
ATOM 669 C CA . TYR A 1 80 ? -19.043 -1.166 8.830 1.00 97.62 80 TYR A CA 1
ATOM 670 C C . TYR A 1 80 ? -19.130 0.024 9.784 1.00 97.62 80 TYR A C 1
ATOM 672 O O . TYR A 1 80 ? -18.748 1.144 9.453 1.00 97.62 80 TYR A O 1
ATOM 680 N N . ARG A 1 81 ? -19.622 -0.227 11.002 1.00 96.44 81 ARG A N 1
ATOM 681 C CA . ARG A 1 81 ? -19.665 0.755 12.096 1.00 96.44 81 ARG A CA 1
ATOM 682 C C . ARG A 1 81 ? -18.790 0.270 13.242 1.00 96.44 81 ARG A C 1
ATOM 684 O O . ARG A 1 81 ? -19.247 -0.463 14.117 1.00 96.44 81 ARG A O 1
ATOM 691 N N . PHE A 1 82 ? -17.517 0.630 13.194 1.00 97.44 82 PHE A N 1
ATOM 692 C CA . PHE A 1 82 ? -16.535 0.281 14.217 1.00 97.44 82 PHE A CA 1
ATOM 693 C C . PHE A 1 82 ? -16.342 1.427 15.212 1.00 97.44 82 PHE A C 1
ATOM 695 O O . PHE A 1 82 ? -16.654 2.575 14.912 1.00 97.44 82 PHE A O 1
ATOM 702 N N . SER A 1 83 ? -15.846 1.109 16.410 1.00 97.81 83 SER A N 1
ATOM 703 C CA . SER A 1 83 ? -15.372 2.129 17.346 1.00 97.81 83 SER A CA 1
ATOM 704 C C . SER A 1 83 ? -14.094 2.784 16.818 1.00 97.81 83 SER A C 1
ATOM 706 O O . SER A 1 83 ? -13.344 2.146 16.074 1.00 97.81 83 SER A O 1
ATOM 708 N N . TYR A 1 84 ? -13.808 4.011 17.261 1.00 96.81 84 TYR A N 1
ATOM 709 C CA . TYR A 1 84 ? -12.581 4.733 16.905 1.00 96.81 84 TYR A CA 1
ATOM 710 C C . TYR A 1 84 ? -11.325 3.870 17.098 1.00 96.81 84 TYR A C 1
ATOM 712 O O . TYR A 1 84 ? -10.518 3.737 16.184 1.00 96.81 84 TYR A O 1
ATOM 720 N N . ASP A 1 85 ? -11.195 3.196 18.247 1.00 97.94 85 ASP A N 1
ATOM 721 C CA . ASP A 1 85 ? -10.037 2.341 18.545 1.00 97.94 85 ASP A CA 1
ATOM 722 C C . ASP A 1 85 ? -9.873 1.196 17.542 1.00 97.94 85 ASP A C 1
ATOM 724 O O . ASP A 1 85 ? -8.757 0.849 17.156 1.00 97.94 85 ASP A O 1
ATOM 728 N N . LYS A 1 86 ? -10.987 0.630 17.071 1.00 98.25 86 LYS A N 1
ATOM 729 C CA . LYS A 1 86 ? -10.980 -0.448 16.085 1.00 98.25 86 LYS A CA 1
ATOM 730 C C . LYS A 1 86 ? -10.619 0.070 14.687 1.00 98.25 86 LYS A C 1
ATOM 732 O O . LYS A 1 86 ? -9.886 -0.602 13.964 1.00 98.25 86 LYS A O 1
ATOM 737 N N . VAL A 1 87 ? -11.060 1.278 14.321 1.00 98.69 87 VAL A N 1
ATOM 738 C CA . VAL A 1 87 ? -10.642 1.943 13.070 1.00 98.69 87 VAL A CA 1
ATOM 739 C C . VAL A 1 87 ? -9.170 2.347 13.119 1.00 98.69 87 VAL A C 1
ATOM 741 O O . VAL A 1 87 ? -8.446 2.175 12.137 1.00 98.69 87 VAL A O 1
ATOM 744 N N . LYS A 1 88 ? -8.694 2.817 14.272 1.00 98.56 88 LYS A N 1
ATOM 745 C CA . LYS A 1 88 ? -7.283 3.118 14.501 1.00 98.56 88 LYS A CA 1
ATOM 746 C C . LYS A 1 88 ? -6.423 1.864 14.355 1.00 98.56 88 LYS A C 1
ATOM 748 O O . LYS A 1 88 ? -5.446 1.901 13.617 1.00 98.56 88 LYS A O 1
ATOM 753 N N . ALA A 1 89 ? -6.815 0.753 14.982 1.00 98.56 89 ALA A N 1
ATOM 754 C CA . ALA A 1 89 ? -6.110 -0.524 14.860 1.00 98.56 89 ALA A CA 1
ATOM 755 C C . ALA A 1 89 ? -6.053 -1.017 13.404 1.00 98.56 89 ALA A C 1
ATOM 757 O O . ALA A 1 89 ? -4.996 -1.436 12.935 1.00 98.56 89 ALA A O 1
ATOM 758 N N . LEU A 1 90 ? -7.162 -0.900 12.662 1.00 98.69 90 LEU A N 1
ATOM 759 C CA . LEU A 1 90 ? -7.189 -1.182 11.224 1.00 98.69 90 LEU A CA 1
ATOM 760 C C . LEU A 1 90 ? -6.204 -0.297 10.455 1.00 98.69 90 LEU A C 1
ATOM 762 O O . LEU A 1 90 ? -5.430 -0.793 9.644 1.00 98.69 90 LEU A O 1
ATOM 766 N N . THR A 1 91 ? -6.235 1.011 10.702 1.00 98.62 91 THR A N 1
ATOM 767 C CA . THR A 1 91 ? -5.398 1.979 9.982 1.00 98.62 91 THR A CA 1
ATOM 768 C C . THR A 1 91 ? -3.916 1.739 10.271 1.00 98.62 91 THR A C 1
ATOM 770 O O . THR A 1 91 ? -3.099 1.738 9.353 1.00 98.62 91 THR A O 1
ATOM 773 N N . GLU A 1 92 ? -3.558 1.472 11.529 1.00 98.19 92 GLU A N 1
ATOM 774 C CA . GLU A 1 92 ? -2.198 1.102 11.933 1.00 98.19 92 GLU A CA 1
ATOM 775 C C . GLU A 1 92 ? -1.720 -0.165 11.234 1.00 98.19 92 GLU A C 1
ATOM 777 O O . GLU A 1 92 ? -0.631 -0.157 10.660 1.00 98.19 92 GLU A O 1
ATOM 782 N N . TYR A 1 93 ? -2.550 -1.208 11.221 1.00 98.38 93 TYR A N 1
ATOM 783 C CA . TYR A 1 93 ? -2.278 -2.447 10.501 1.00 98.38 93 TYR A CA 1
ATOM 784 C C . TYR A 1 93 ? -2.039 -2.189 9.009 1.00 98.38 93 TYR A C 1
ATOM 786 O O . TYR A 1 93 ? -1.032 -2.617 8.440 1.00 98.38 93 TYR A O 1
ATOM 794 N N . MET A 1 94 ? -2.935 -1.435 8.370 1.00 98.38 94 MET A N 1
ATOM 795 C CA . MET A 1 94 ? -2.835 -1.162 6.943 1.00 98.38 94 MET A CA 1
ATOM 796 C C . MET A 1 94 ? -1.541 -0.415 6.602 1.00 98.38 94 MET A C 1
ATOM 798 O O . MET A 1 94 ? -0.823 -0.800 5.680 1.00 98.38 94 MET A O 1
ATOM 802 N N . VAL A 1 95 ? -1.224 0.637 7.357 1.00 97.81 95 VAL A N 1
ATOM 803 C CA . VAL A 1 95 ? -0.064 1.495 7.098 1.00 97.81 95 VAL A CA 1
ATOM 804 C C . VAL A 1 95 ? 1.239 0.785 7.451 1.00 97.81 95 VAL A C 1
ATOM 806 O O . VAL A 1 95 ? 2.121 0.669 6.600 1.00 97.81 95 VAL A O 1
ATOM 809 N N . LYS A 1 96 ? 1.374 0.306 8.689 1.00 96.19 96 LYS A N 1
ATOM 810 C CA . LYS A 1 96 ? 2.656 -0.173 9.219 1.00 96.19 96 LYS A CA 1
ATOM 811 C C . LYS A 1 96 ? 2.965 -1.584 8.751 1.00 96.19 96 LYS A C 1
ATOM 813 O O . LYS A 1 96 ? 4.054 -1.836 8.238 1.00 96.19 96 LYS A O 1
ATOM 818 N N . ASP A 1 97 ? 2.011 -2.497 8.875 1.00 95.94 97 ASP A N 1
ATOM 819 C CA . ASP A 1 97 ? 2.290 -3.917 8.660 1.00 95.94 97 ASP A CA 1
ATOM 820 C C . ASP A 1 97 ? 2.293 -4.257 7.172 1.00 95.94 97 ASP A C 1
ATOM 822 O O . ASP A 1 97 ? 3.118 -5.057 6.714 1.00 95.94 97 ASP A O 1
ATOM 826 N N . ILE A 1 98 ? 1.414 -3.612 6.401 1.00 96.38 98 ILE A N 1
ATOM 827 C CA . ILE A 1 98 ? 1.239 -3.911 4.980 1.00 96.38 98 ILE A CA 1
ATOM 828 C C . ILE A 1 98 ? 1.930 -2.879 4.086 1.00 96.38 98 ILE A C 1
ATOM 830 O O . ILE A 1 98 ? 2.884 -3.236 3.398 1.00 96.38 98 ILE A O 1
ATOM 834 N N . LEU A 1 99 ? 1.518 -1.606 4.098 1.00 96.00 99 LEU A N 1
ATOM 835 C CA . LEU A 1 99 ? 2.040 -0.609 3.148 1.00 96.00 99 LEU A CA 1
ATOM 836 C C . LEU A 1 99 ? 3.520 -0.246 3.389 1.00 96.00 99 LEU A C 1
ATOM 838 O O . LEU A 1 99 ? 4.258 0.004 2.432 1.00 96.00 99 LEU A O 1
ATOM 842 N N . GLN A 1 100 ? 3.978 -0.275 4.644 1.00 94.25 100 GLN A N 1
ATOM 843 C CA . GLN A 1 100 ? 5.396 -0.175 5.020 1.00 94.25 100 GLN A CA 1
ATOM 844 C C . GLN A 1 100 ? 6.093 -1.540 5.142 1.00 94.25 100 GLN A C 1
ATOM 846 O O . GLN A 1 100 ? 7.268 -1.596 5.508 1.00 94.25 100 GLN A O 1
ATOM 851 N N . ASN A 1 101 ? 5.406 -2.644 4.830 1.00 91.12 101 ASN A N 1
ATOM 852 C CA . ASN A 1 101 ? 5.917 -4.012 4.95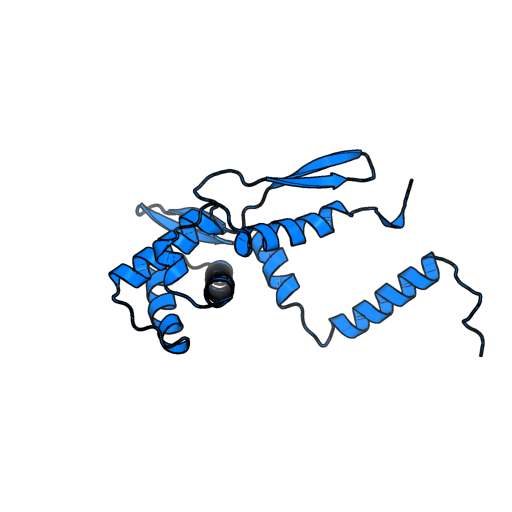1 1.00 91.12 101 ASN A CA 1
ATOM 853 C C . ASN A 1 101 ? 6.453 -4.366 6.356 1.00 91.12 101 ASN A C 1
ATOM 855 O O . ASN A 1 101 ? 7.423 -5.118 6.476 1.00 91.12 101 ASN A O 1
ATOM 859 N N . GLY A 1 102 ? 5.875 -3.812 7.425 1.00 86.38 102 GLY A N 1
ATOM 860 C CA . GLY A 1 102 ? 6.349 -4.012 8.800 1.00 86.38 102 GLY A CA 1
ATOM 861 C C . GLY A 1 102 ? 7.737 -3.415 9.055 1.00 86.38 102 GLY A C 1
ATOM 862 O O . GLY A 1 102 ? 8.471 -3.902 9.909 1.00 86.38 102 GLY A O 1
ATOM 863 N N . GLY A 1 103 ? 8.153 -2.426 8.254 1.00 82.69 103 GLY A N 1
ATOM 864 C CA . GLY A 1 103 ? 9.498 -1.844 8.288 1.00 82.69 103 GLY A CA 1
ATOM 865 C C . GLY A 1 103 ? 10.583 -2.709 7.632 1.00 82.69 103 GLY A C 1
ATOM 866 O O . GLY A 1 103 ? 11.743 -2.300 7.570 1.00 82.69 103 GLY A O 1
ATOM 867 N N . ALA A 1 104 ? 10.232 -3.888 7.109 1.00 84.25 104 ALA A N 1
ATOM 868 C CA . ALA A 1 104 ? 11.170 -4.786 6.452 1.00 84.25 104 ALA A CA 1
ATOM 869 C C . ALA A 1 104 ? 11.328 -4.467 4.958 1.00 84.25 104 ALA A C 1
ATOM 871 O O . ALA A 1 104 ? 10.424 -3.977 4.278 1.00 84.25 104 ALA A O 1
ATOM 872 N N . VAL A 1 105 ? 12.494 -4.806 4.403 1.00 81.50 105 VAL A N 1
ATOM 873 C CA . VAL A 1 105 ? 12.707 -4.742 2.954 1.00 81.50 105 VAL A CA 1
ATOM 874 C C . VAL A 1 105 ? 11.963 -5.905 2.296 1.00 81.50 105 VAL A C 1
ATOM 876 O O . VAL A 1 105 ? 12.388 -7.056 2.398 1.00 81.50 105 VAL A O 1
ATOM 879 N N . LYS A 1 106 ? 10.867 -5.611 1.589 1.00 86.88 106 LYS A N 1
ATOM 880 C CA . LYS A 1 106 ? 10.176 -6.597 0.753 1.00 86.88 106 LYS A CA 1
ATOM 881 C C . LYS A 1 106 ? 10.820 -6.644 -0.630 1.00 86.88 106 LYS A C 1
ATOM 883 O O . LYS A 1 106 ? 10.856 -5.637 -1.331 1.00 86.88 106 LYS A O 1
ATOM 888 N N . ASN A 1 107 ? 11.317 -7.819 -1.009 1.00 90.31 107 ASN A N 1
ATOM 889 C CA . ASN A 1 107 ? 11.893 -8.076 -2.326 1.00 90.31 107 ASN A CA 1
ATOM 890 C C . ASN A 1 107 ? 11.043 -9.089 -3.096 1.00 90.31 107 ASN A C 1
ATOM 892 O O . ASN A 1 107 ? 10.589 -10.087 -2.534 1.00 90.31 107 ASN A O 1
ATOM 896 N N . TYR A 1 108 ? 10.887 -8.846 -4.390 1.00 91.12 108 TYR A N 1
ATOM 897 C CA . TYR A 1 108 ? 10.261 -9.737 -5.354 1.00 91.12 108 TYR A CA 1
ATOM 898 C C . TYR A 1 108 ? 11.301 -10.158 -6.393 1.00 91.12 108 TYR A C 1
ATOM 900 O O . TYR A 1 108 ? 11.930 -9.316 -7.021 1.00 91.12 108 TYR A O 1
ATOM 908 N N . ASN A 1 109 ? 11.515 -11.456 -6.582 1.00 93.69 109 ASN A N 1
ATOM 909 C CA . ASN A 1 109 ? 12.530 -11.940 -7.516 1.00 93.69 109 ASN A CA 1
ATOM 910 C C . ASN A 1 109 ? 11.975 -11.953 -8.946 1.00 93.69 109 ASN A C 1
ATOM 912 O O . ASN A 1 109 ? 11.125 -12.779 -9.271 1.00 93.69 109 ASN A O 1
ATOM 916 N N . ALA A 1 110 ? 12.471 -11.059 -9.800 1.00 94.06 110 ALA A N 1
ATOM 917 C CA . ALA A 1 110 ? 12.068 -10.944 -11.199 1.00 94.06 110 ALA A CA 1
ATOM 918 C C . ALA A 1 110 ? 13.180 -11.431 -12.137 1.00 94.06 110 ALA A C 1
ATOM 920 O O . ALA A 1 110 ? 14.357 -11.152 -11.918 1.00 94.06 110 ALA A O 1
ATOM 921 N N . MET A 1 111 ? 12.820 -12.140 -13.208 1.00 94.12 111 MET A N 1
ATOM 922 C CA . MET A 1 111 ? 13.779 -12.543 -14.239 1.00 94.12 111 MET A CA 1
ATOM 923 C C . MET A 1 111 ? 14.173 -11.343 -15.109 1.00 94.12 111 MET A C 1
ATOM 925 O O . MET A 1 111 ? 13.306 -10.732 -15.726 1.00 94.12 111 MET A O 1
ATOM 929 N N . CYS A 1 112 ? 15.468 -11.040 -15.213 1.00 91.88 112 CYS A N 1
ATOM 930 C CA . CYS A 1 112 ? 16.002 -10.117 -16.213 1.00 91.88 112 CYS A CA 1
ATOM 931 C C . CYS A 1 112 ? 16.634 -10.944 -17.340 1.00 91.88 112 CYS A C 1
ATOM 933 O O . CYS A 1 112 ? 17.688 -11.549 -17.156 1.00 91.88 112 CYS A O 1
ATOM 935 N N . TYR A 1 113 ? 15.979 -11.014 -18.502 1.00 90.12 113 TYR A N 1
ATOM 936 C CA . TYR A 1 113 ? 16.389 -11.898 -19.607 1.00 90.12 113 TYR A CA 1
ATOM 937 C C . TYR A 1 113 ? 17.708 -11.501 -20.290 1.00 90.12 113 TYR A C 1
ATOM 939 O O . TYR A 1 113 ? 18.256 -12.292 -21.055 1.00 90.12 113 TYR A O 1
ATOM 947 N N . THR A 1 114 ? 18.223 -10.301 -20.015 1.00 86.81 114 THR A N 1
ATOM 948 C CA . THR A 1 114 ? 19.549 -9.833 -20.450 1.00 86.81 114 THR A CA 1
ATOM 949 C C . THR A 1 114 ? 20.651 -10.126 -19.425 1.00 86.81 114 THR A C 1
ATOM 951 O O . THR A 1 114 ? 21.822 -9.887 -19.705 1.00 86.81 114 THR A O 1
ATOM 954 N N . ASP A 1 115 ? 20.293 -10.636 -18.245 1.00 88.25 115 ASP A N 1
ATOM 955 C CA . ASP A 1 115 ? 21.215 -10.947 -17.153 1.00 88.25 115 ASP A CA 1
ATOM 956 C C . ASP A 1 115 ? 20.720 -12.198 -16.399 1.00 88.25 115 ASP A C 1
ATOM 958 O O . ASP A 1 115 ? 20.783 -13.313 -16.919 1.00 88.25 115 ASP A O 1
ATOM 962 N N . LYS A 1 116 ? 20.191 -12.027 -15.183 1.00 91.62 116 LYS A N 1
ATOM 963 C CA . LYS A 1 116 ? 19.697 -13.094 -14.307 1.00 91.62 116 LYS A CA 1
ATOM 964 C C . LYS A 1 116 ? 18.525 -12.604 -13.466 1.00 91.62 116 LYS A C 1
ATOM 966 O O . LYS A 1 116 ? 18.095 -11.457 -13.572 1.00 91.62 116 LYS A O 1
ATOM 971 N N . ILE A 1 117 ? 18.021 -13.463 -12.587 1.00 93.75 117 ILE A N 1
ATOM 972 C CA . ILE A 1 117 ? 17.022 -13.072 -11.591 1.00 93.75 117 ILE A CA 1
ATOM 973 C C . ILE A 1 117 ? 17.581 -11.949 -10.705 1.00 93.75 117 ILE A C 1
ATOM 975 O O . ILE A 1 117 ? 18.666 -12.080 -10.133 1.00 93.75 117 ILE A O 1
ATOM 979 N N . LYS A 1 118 ? 16.826 -10.854 -10.586 1.00 92.50 118 LYS A N 1
ATOM 980 C CA . LYS A 1 118 ? 17.149 -9.686 -9.763 1.00 92.50 118 LYS A CA 1
ATOM 981 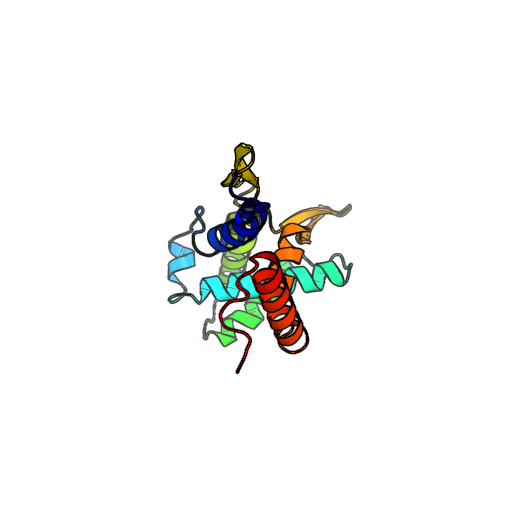C C . LYS A 1 118 ? 16.039 -9.422 -8.744 1.00 92.50 118 LYS A C 1
ATOM 983 O O . LYS A 1 118 ? 14.863 -9.601 -9.068 1.00 92.50 118 LYS A O 1
ATOM 988 N N . PRO A 1 119 ? 16.389 -8.991 -7.523 1.00 92.50 119 PRO A N 1
ATOM 989 C CA . PRO A 1 119 ? 15.400 -8.562 -6.552 1.00 92.50 119 PRO A CA 1
ATOM 990 C C . PRO A 1 119 ? 14.837 -7.192 -6.946 1.00 92.50 119 PRO A C 1
ATOM 992 O O . PRO A 1 119 ? 15.579 -6.243 -7.186 1.00 92.50 119 PRO A O 1
ATOM 995 N N . VAL A 1 120 ? 13.516 -7.091 -6.961 1.00 91.94 120 VAL A N 1
ATOM 996 C CA . VAL A 1 120 ? 12.751 -5.853 -7.069 1.00 91.94 120 VAL A CA 1
ATOM 997 C C . VAL A 1 120 ? 12.287 -5.473 -5.675 1.00 91.94 120 VAL A C 1
ATOM 999 O O . VAL A 1 120 ? 11.517 -6.205 -5.052 1.00 91.94 120 VAL A O 1
ATOM 1002 N N . ARG A 1 121 ? 12.755 -4.334 -5.170 1.00 92.44 121 ARG A N 1
ATOM 1003 C CA . ARG A 1 121 ? 12.317 -3.821 -3.873 1.00 92.44 121 ARG A CA 1
ATOM 1004 C C . ARG A 1 121 ? 10.924 -3.210 -4.000 1.00 92.44 121 ARG A C 1
ATOM 1006 O O . ARG A 1 121 ? 10.681 -2.416 -4.905 1.00 92.44 121 ARG A O 1
ATOM 1013 N N . VAL A 1 122 ? 10.043 -3.537 -3.060 1.00 94.06 122 VAL A N 1
ATOM 1014 C CA . VAL A 1 122 ? 8.716 -2.929 -2.944 1.00 94.06 122 VAL A CA 1
ATOM 1015 C C . VAL A 1 122 ? 8.666 -2.041 -1.708 1.00 94.06 122 VAL A C 1
ATOM 1017 O O . VAL A 1 122 ? 8.919 -2.492 -0.590 1.00 94.06 122 VAL A O 1
ATOM 1020 N N . ARG A 1 123 ? 8.352 -0.765 -1.912 1.00 94.25 123 ARG A N 1
ATOM 1021 C CA . ARG A 1 123 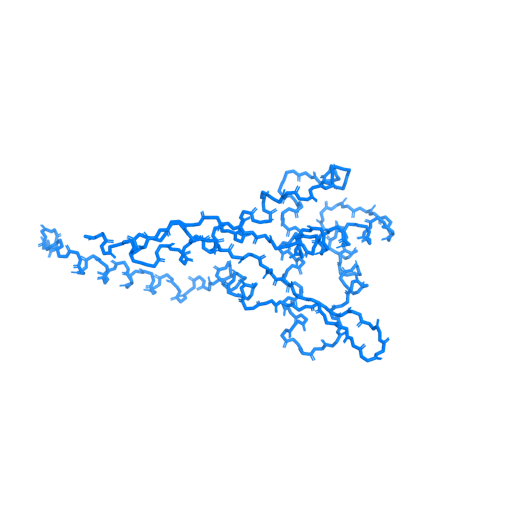? 8.116 0.233 -0.871 1.00 94.25 123 ARG A CA 1
ATOM 1022 C C . ARG A 1 123 ? 7.179 1.285 -1.444 1.00 94.25 123 ARG A C 1
ATOM 1024 O O . ARG A 1 123 ? 7.609 2.071 -2.269 1.00 94.25 123 ARG A O 1
ATOM 1031 N N . LEU A 1 124 ? 5.921 1.290 -1.010 1.00 94.19 124 LEU A N 1
ATOM 1032 C CA . LEU A 1 124 ? 4.911 2.204 -1.551 1.00 94.19 124 LEU A CA 1
ATOM 1033 C C . LEU A 1 124 ? 4.911 3.543 -0.835 1.00 94.19 124 LEU A C 1
ATOM 1035 O O . LEU A 1 124 ? 4.817 4.578 -1.491 1.00 94.19 124 LEU A O 1
ATOM 1039 N N . ILE A 1 125 ? 5.089 3.520 0.485 1.00 95.62 125 ILE A N 1
ATOM 1040 C CA . ILE A 1 125 ? 5.089 4.714 1.326 1.00 95.62 125 ILE A CA 1
ATOM 1041 C C . ILE A 1 125 ? 6.347 4.793 2.193 1.00 95.62 125 ILE A C 1
ATOM 1043 O O . ILE A 1 125 ? 6.927 3.780 2.600 1.00 95.62 125 ILE A O 1
ATOM 1047 N N . ASN A 1 126 ? 6.746 6.025 2.485 1.00 93.62 126 ASN A N 1
ATOM 1048 C CA . ASN A 1 126 ? 7.784 6.385 3.438 1.00 93.62 126 ASN A CA 1
ATOM 1049 C C . ASN A 1 126 ? 7.170 7.199 4.569 1.00 93.62 126 ASN A C 1
ATOM 1051 O O . ASN A 1 126 ? 6.160 7.865 4.383 1.00 93.62 126 ASN A O 1
ATOM 1055 N N . ASP A 1 127 ? 7.826 7.192 5.714 1.00 93.69 127 ASP A N 1
ATOM 1056 C CA . ASP A 1 127 ? 7.562 8.077 6.832 1.00 93.69 127 ASP A CA 1
ATOM 1057 C C . ASP A 1 127 ? 8.683 9.115 6.983 1.00 93.69 127 ASP A C 1
ATOM 1059 O O . ASP A 1 127 ? 9.836 8.880 6.604 1.00 93.69 127 ASP A O 1
ATOM 1063 N N . LYS A 1 128 ? 8.335 10.285 7.517 1.00 91.44 128 LYS A N 1
ATOM 1064 C CA . LYS A 1 128 ? 9.263 11.359 7.883 1.00 91.44 128 LYS A CA 1
ATOM 1065 C C . LYS A 1 128 ? 8.918 11.863 9.278 1.00 91.44 128 LYS A C 1
ATOM 1067 O O . LYS A 1 128 ? 7.748 12.078 9.588 1.00 91.44 128 LYS A O 1
ATOM 1072 N N . LEU A 1 129 ? 9.945 12.068 10.099 1.00 92.12 129 LEU A N 1
ATOM 1073 C CA . LEU A 1 129 ? 9.813 12.703 11.405 1.00 92.12 129 LEU A CA 1
ATOM 1074 C C . LEU A 1 129 ? 9.964 14.216 11.239 1.00 92.12 129 LEU A C 1
ATOM 1076 O O . LEU A 1 129 ? 10.987 14.685 10.740 1.00 92.12 129 LEU A O 1
ATOM 1080 N N . LEU A 1 130 ? 8.946 14.963 11.649 1.00 88.38 130 LEU A N 1
ATOM 1081 C CA . LEU A 1 130 ? 8.973 16.420 11.690 1.00 88.38 130 LEU A CA 1
ATOM 1082 C C . LEU A 1 130 ? 9.625 16.925 12.983 1.00 88.38 130 LEU A C 1
ATOM 1084 O O . LEU A 1 130 ? 9.784 16.192 13.961 1.00 88.38 130 LEU A O 1
ATOM 1088 N N . ASN A 1 131 ? 9.977 18.211 12.999 1.00 85.06 131 ASN A N 1
ATOM 1089 C CA . ASN A 1 131 ? 10.660 18.855 14.128 1.00 85.06 131 ASN A CA 1
ATOM 1090 C C . ASN A 1 131 ? 9.848 18.831 15.435 1.00 85.06 131 ASN A C 1
ATOM 1092 O O . ASN A 1 131 ? 10.420 18.899 16.518 1.00 85.06 131 ASN A O 1
ATOM 1096 N N . ASP A 1 132 ? 8.524 18.729 15.342 1.00 88.19 132 ASP A N 1
ATOM 1097 C CA . ASP A 1 132 ? 7.605 18.621 16.479 1.00 88.19 132 ASP A CA 1
ATOM 1098 C C . ASP A 1 132 ? 7.316 17.168 16.890 1.00 88.19 132 ASP A C 1
ATOM 1100 O O . ASP A 1 132 ? 6.360 16.895 17.617 1.00 88.19 132 ASP A O 1
ATOM 1104 N N . ASN A 1 133 ? 8.151 16.229 16.437 1.00 87.50 133 ASN A N 1
ATOM 1105 C CA . ASN A 1 133 ? 8.057 14.803 16.725 1.00 87.50 133 ASN A CA 1
ATOM 1106 C C . ASN A 1 133 ? 6.807 14.119 16.132 1.00 87.50 133 ASN A C 1
ATOM 1108 O O . ASN A 1 133 ? 6.488 12.986 16.503 1.00 87.50 133 ASN A O 1
ATOM 1112 N N . ARG A 1 134 ? 6.098 14.775 15.200 1.00 90.19 134 ARG A N 1
ATOM 1113 C CA . ARG A 1 134 ? 5.032 14.144 14.414 1.00 90.19 134 ARG A CA 1
ATOM 1114 C C . ARG A 1 134 ? 5.620 13.313 13.280 1.00 90.19 134 ARG A C 1
ATOM 1116 O O . ARG A 1 134 ? 6.583 13.711 12.630 1.00 90.19 134 ARG A O 1
ATOM 1123 N N . ILE A 1 135 ? 5.006 12.160 13.029 1.00 93.69 135 ILE A N 1
ATOM 1124 C CA . ILE A 1 135 ? 5.332 11.303 11.888 1.00 93.69 135 ILE A CA 1
ATOM 1125 C C . ILE A 1 135 ? 4.308 11.565 10.787 1.00 93.69 135 ILE A C 1
ATOM 1127 O O . ILE A 1 135 ? 3.107 11.361 10.997 1.00 93.69 135 ILE A O 1
ATOM 1131 N N . ILE A 1 136 ? 4.795 11.978 9.621 1.00 94.88 136 ILE A N 1
ATOM 1132 C CA . ILE A 1 136 ? 4.002 12.089 8.394 1.00 94.88 136 ILE A CA 1
ATOM 1133 C C . ILE A 1 136 ? 4.382 10.977 7.423 1.00 94.88 136 ILE A C 1
ATOM 1135 O O . ILE A 1 136 ? 5.523 10.516 7.412 1.00 94.88 136 ILE A O 1
ATOM 1139 N N . TYR A 1 137 ? 3.433 10.557 6.598 1.00 95.88 137 TYR A N 1
ATOM 1140 C CA . TYR A 1 137 ? 3.607 9.527 5.582 1.00 95.88 137 TYR A CA 1
ATOM 1141 C C . TYR A 1 137 ? 3.533 10.153 4.193 1.00 95.88 137 TYR A C 1
ATOM 1143 O O . TYR A 1 137 ? 2.798 11.106 3.973 1.00 95.88 137 TYR A O 1
ATOM 1151 N N . GLN A 1 138 ? 4.308 9.632 3.252 1.00 93.50 138 GLN A N 1
ATOM 1152 C CA . GLN A 1 138 ? 4.365 10.134 1.885 1.00 93.50 138 GLN A CA 1
ATOM 1153 C C . GLN A 1 138 ? 4.486 8.975 0.909 1.00 93.50 138 GLN A C 1
ATOM 1155 O O . GLN A 1 138 ? 5.158 7.979 1.201 1.00 93.50 138 GLN A O 1
ATOM 1160 N N . LEU A 1 139 ? 3.872 9.109 -0.265 1.00 92.62 139 LEU A N 1
ATOM 1161 C CA . LEU A 1 139 ? 4.130 8.172 -1.351 1.00 92.62 139 LEU A CA 1
ATOM 1162 C C . LEU A 1 139 ? 5.589 8.242 -1.808 1.00 92.62 139 LEU A C 1
ATOM 1164 O O . LEU A 1 139 ? 6.223 9.294 -1.840 1.00 92.62 139 LEU A O 1
ATOM 1168 N N . THR A 1 140 ? 6.102 7.082 -2.190 1.00 93.62 140 THR A N 1
ATOM 1169 C CA . THR A 1 140 ? 7.334 6.959 -2.970 1.00 93.62 140 THR A CA 1
ATOM 1170 C C . THR A 1 140 ? 7.048 7.126 -4.460 1.00 93.62 140 THR A C 1
ATOM 1172 O O . THR A 1 140 ? 5.907 6.957 -4.893 1.00 93.62 140 THR A O 1
ATOM 1175 N N . ASP A 1 141 ? 8.095 7.315 -5.262 1.00 90.31 141 ASP A N 1
ATOM 1176 C CA . ASP A 1 141 ? 7.998 7.288 -6.729 1.00 90.31 141 ASP A CA 1
ATOM 1177 C C . ASP A 1 141 ? 7.351 5.990 -7.243 1.00 90.31 141 ASP A C 1
ATOM 1179 O O . ASP A 1 141 ? 6.506 6.022 -8.131 1.00 90.31 141 ASP A O 1
ATOM 1183 N N . GLN A 1 142 ? 7.660 4.842 -6.624 1.00 91.69 142 GLN A N 1
ATOM 1184 C CA . GLN A 1 142 ? 7.036 3.559 -6.967 1.00 91.69 142 GLN A CA 1
ATOM 1185 C C . GLN A 1 142 ? 5.526 3.549 -6.672 1.00 91.69 142 GLN A C 1
ATOM 1187 O O . GLN A 1 142 ? 4.751 2.972 -7.434 1.00 91.69 142 GLN A O 1
ATOM 1192 N N . GLY A 1 143 ? 5.106 4.172 -5.567 1.00 91.75 143 GLY A N 1
ATOM 1193 C CA . GLY A 1 143 ? 3.696 4.327 -5.212 1.00 91.75 143 GLY A CA 1
ATOM 1194 C C . GLY A 1 143 ? 2.946 5.242 -6.182 1.00 91.75 143 GLY A C 1
ATOM 1195 O O . GLY A 1 143 ? 1.842 4.900 -6.603 1.00 91.75 143 GLY A O 1
ATOM 1196 N N . TYR A 1 144 ? 3.569 6.351 -6.590 1.00 88.00 144 TYR A N 1
ATOM 1197 C CA . TYR A 1 144 ? 3.039 7.236 -7.630 1.00 88.00 144 TYR A CA 1
ATOM 1198 C C . TYR A 1 144 ? 2.883 6.517 -8.967 1.00 88.00 144 TYR A C 1
ATOM 1200 O O . TYR A 1 144 ? 1.782 6.482 -9.514 1.00 88.00 144 TYR A O 1
ATOM 1208 N N . ASP A 1 145 ? 3.951 5.889 -9.463 1.00 88.12 145 ASP A N 1
ATOM 1209 C CA . ASP A 1 145 ? 3.937 5.141 -10.723 1.00 88.12 145 ASP A CA 1
ATOM 1210 C C . ASP A 1 145 ? 2.836 4.080 -10.735 1.00 88.12 145 ASP A C 1
ATOM 1212 O O . ASP A 1 145 ? 2.151 3.888 -11.740 1.00 88.12 145 ASP A O 1
ATOM 1216 N N . PHE A 1 146 ? 2.652 3.387 -9.612 1.00 90.12 146 PHE A N 1
ATOM 1217 C CA . PHE A 1 146 ? 1.609 2.388 -9.470 1.00 90.12 146 PHE A CA 1
ATOM 1218 C C . PHE A 1 146 ? 0.204 2.992 -9.573 1.00 90.12 146 PHE A C 1
ATOM 1220 O O . PHE A 1 146 ? -0.586 2.536 -10.398 1.00 90.12 146 PHE A O 1
ATOM 1227 N N . LEU A 1 147 ? -0.106 4.018 -8.774 1.00 89.00 147 LEU A N 1
ATOM 1228 C CA . LEU A 1 147 ? -1.439 4.630 -8.748 1.00 89.00 147 LEU A CA 1
ATOM 1229 C C . LEU A 1 147 ? -1.776 5.373 -10.043 1.00 89.00 147 LEU A C 1
ATOM 1231 O O . LEU A 1 147 ? -2.927 5.360 -10.480 1.00 89.00 147 LEU A O 1
ATOM 1235 N N . PHE A 1 148 ? -0.789 5.989 -10.696 1.00 84.38 148 PHE A N 1
ATOM 1236 C CA . PHE A 1 148 ? -1.011 6.591 -12.005 1.00 84.38 148 PHE A CA 1
ATOM 1237 C C . PHE A 1 148 ? -1.338 5.533 -13.054 1.00 84.38 148 PHE A C 1
ATOM 1239 O O . PHE A 1 148 ? -2.293 5.721 -13.798 1.00 84.38 148 PHE A O 1
ATOM 1246 N N . ARG A 1 149 ? -0.647 4.386 -13.061 1.00 81.19 149 ARG A N 1
ATOM 1247 C CA . ARG A 1 149 ? -0.941 3.278 -13.989 1.00 81.19 149 ARG A CA 1
ATOM 1248 C C . ARG A 1 149 ? -2.304 2.621 -13.754 1.00 81.19 149 ARG A C 1
ATOM 1250 O O . ARG A 1 149 ? -2.865 2.079 -14.698 1.00 81.19 149 ARG A O 1
ATOM 1257 N N . THR A 1 150 ? -2.842 2.639 -12.530 1.00 78.19 150 THR A N 1
ATOM 1258 C CA . THR A 1 150 ? -4.184 2.089 -12.238 1.00 78.19 150 THR A CA 1
ATOM 1259 C C . THR A 1 150 ? -5.319 3.076 -12.505 1.00 78.19 150 THR A C 1
ATOM 1261 O O . THR A 1 150 ? -6.462 2.651 -12.653 1.00 78.19 150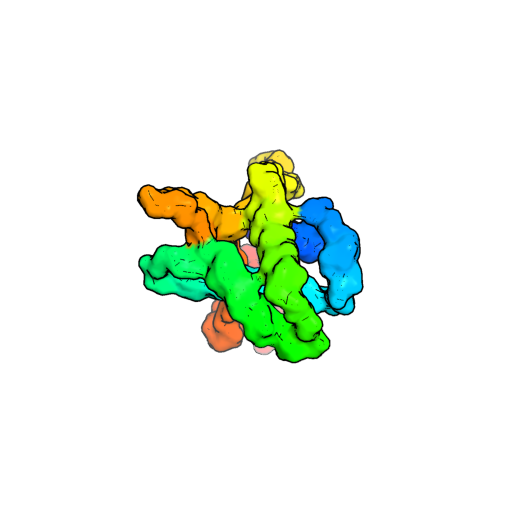 THR A O 1
ATOM 1264 N N . LYS A 1 151 ? -5.018 4.377 -12.584 1.00 71.06 151 LYS A N 1
ATOM 1265 C CA . LYS A 1 151 ? -5.964 5.443 -12.951 1.00 71.06 151 LYS A CA 1
ATOM 1266 C C . LYS A 1 151 ? -5.830 5.893 -14.412 1.00 71.06 151 LYS A C 1
ATOM 1268 O O . LYS A 1 151 ? -6.631 6.706 -14.869 1.00 71.06 151 LYS A O 1
ATOM 1273 N N . GLU A 1 152 ? -4.795 5.442 -15.116 1.00 58.28 152 GLU A N 1
ATOM 1274 C CA . GLU A 1 152 ? -4.371 6.011 -16.389 1.00 58.28 152 GLU A CA 1
ATOM 1275 C C . GLU A 1 152 ? -5.555 6.096 -17.385 1.00 58.28 152 GLU A C 1
ATOM 1277 O O . GLU A 1 152 ? -6.274 5.139 -17.648 1.00 58.28 152 GLU A O 1
ATOM 1282 N N . VAL A 1 153 ? -5.773 7.332 -17.849 1.00 57.22 153 VAL A N 1
ATOM 1283 C CA . VAL A 1 153 ? -6.984 7.958 -18.403 1.00 57.22 153 VAL A CA 1
ATOM 1284 C C . VAL A 1 153 ? -7.512 7.314 -19.701 1.00 57.22 153 VAL A C 1
ATOM 1286 O O . VAL A 1 153 ? -6.960 7.537 -20.782 1.00 57.22 153 VAL A O 1
ATOM 1289 N N . ASP A 1 154 ? -8.657 6.629 -19.604 1.00 49.75 154 ASP A N 1
ATOM 1290 C CA . ASP A 1 154 ? -9.361 5.850 -20.650 1.00 49.75 154 ASP A CA 1
ATOM 1291 C C . ASP A 1 154 ? -9.544 6.513 -22.036 1.00 49.75 154 ASP A C 1
ATOM 1293 O O . ASP A 1 154 ? -9.849 5.830 -23.006 1.00 49.75 154 ASP A O 1
ATOM 1297 N N . LYS A 1 155 ? -9.363 7.833 -22.193 1.00 51.09 155 LYS A N 1
ATOM 1298 C CA . LYS A 1 155 ? -9.566 8.515 -23.491 1.00 51.09 155 LYS A CA 1
ATOM 1299 C C . LYS A 1 155 ? -8.299 8.839 -24.279 1.00 51.09 155 LYS A C 1
ATOM 1301 O O . LYS A 1 155 ? -8.366 8.898 -25.502 1.00 51.09 155 LYS A O 1
ATOM 1306 N N . GLU A 1 156 ? -7.151 9.037 -23.633 1.00 49.72 156 GLU A N 1
ATOM 1307 C CA . GLU A 1 156 ? -5.885 9.256 -24.357 1.00 49.72 156 GLU A CA 1
ATOM 1308 C C . GLU A 1 156 ? -5.082 7.966 -24.554 1.00 49.72 156 GLU A C 1
ATOM 1310 O O . GLU A 1 156 ? -4.245 7.889 -25.458 1.00 49.72 156 GLU A O 1
ATOM 1315 N N . LEU A 1 157 ? -5.316 6.957 -23.714 1.00 55.47 157 LEU A N 1
ATOM 1316 C CA . LEU A 1 157 ? -4.541 5.719 -23.717 1.00 55.47 157 LEU A CA 1
ATOM 1317 C C . LEU A 1 157 ? -5.017 4.697 -24.731 1.00 55.47 157 LEU A C 1
ATOM 1319 O O . LEU A 1 157 ? -4.161 4.033 -25.301 1.00 55.47 157 LEU A O 1
ATOM 1323 N N . ASP A 1 158 ? -6.313 4.620 -25.030 1.00 55.75 158 ASP A N 1
ATOM 1324 C CA . ASP A 1 158 ? -6.821 3.707 -26.063 1.00 55.75 158 ASP A CA 1
ATOM 1325 C C . ASP A 1 158 ? -6.181 4.004 -27.428 1.00 55.75 158 ASP A C 1
ATOM 1327 O O . ASP A 1 158 ? -5.616 3.119 -28.074 1.00 55.75 158 ASP A O 1
ATOM 1331 N N . PHE A 1 159 ? -6.131 5.282 -27.821 1.00 58.44 159 PHE A N 1
ATOM 1332 C CA . PHE A 1 159 ? -5.477 5.695 -29.065 1.00 58.44 159 PHE A CA 1
ATOM 1333 C C . PHE A 1 159 ? -3.956 5.459 -29.034 1.00 58.44 159 PHE A C 1
ATOM 1335 O O . PHE A 1 159 ? -3.370 4.985 -30.012 1.00 58.44 159 PHE A O 1
ATOM 1342 N N . LYS A 1 160 ? -3.292 5.728 -27.899 1.00 64.56 160 LYS A N 1
ATOM 1343 C CA . LYS A 1 160 ? -1.855 5.439 -27.723 1.00 64.56 160 LYS A CA 1
ATOM 1344 C C . LYS A 1 160 ? -1.575 3.926 -27.733 1.00 64.56 160 LYS A C 1
ATOM 1346 O O . LYS A 1 160 ? -0.533 3.516 -28.243 1.00 64.56 160 LYS A O 1
ATOM 1351 N N . LEU A 1 161 ? -2.491 3.089 -27.242 1.00 67.94 161 LEU A N 1
ATOM 1352 C CA . LEU A 1 161 ? -2.377 1.630 -27.215 1.00 67.94 161 LEU A CA 1
ATOM 1353 C C . LEU A 1 161 ? -2.513 1.034 -28.616 1.00 67.94 161 LEU A C 1
ATOM 1355 O O . LEU A 1 161 ? -1.695 0.192 -28.993 1.00 67.94 161 LEU A O 1
ATOM 1359 N N . GLU A 1 162 ? -3.480 1.492 -29.413 1.00 73.19 162 GLU A N 1
ATOM 1360 C CA . GLU A 1 162 ? -3.605 1.092 -30.818 1.00 73.19 162 GLU A CA 1
ATOM 1361 C C . GLU A 1 162 ? -2.347 1.451 -31.617 1.00 73.19 162 GLU A C 1
ATOM 1363 O O . GLU A 1 162 ? -1.809 0.610 -32.343 1.00 73.19 162 GLU A O 1
ATOM 1368 N N . GLN A 1 163 ? -1.807 2.659 -31.422 1.00 75.00 163 GLN A N 1
ATOM 1369 C CA . GLN A 1 163 ? -0.557 3.086 -32.054 1.00 75.00 163 GLN A CA 1
ATOM 1370 C C . GLN A 1 163 ? 0.656 2.268 -31.596 1.00 75.00 163 GLN A C 1
ATOM 1372 O O . GLN A 1 163 ? 1.487 1.881 -32.423 1.00 75.00 163 GLN A O 1
ATOM 1377 N N . LEU A 1 164 ? 0.775 1.971 -30.298 1.00 79.00 164 LEU A N 1
ATOM 1378 C CA . LEU A 1 164 ? 1.841 1.124 -29.758 1.00 79.00 164 LEU A CA 1
ATOM 1379 C C . LEU A 1 164 ? 1.746 -0.305 -30.302 1.00 79.00 164 LEU A C 1
ATOM 1381 O O . LEU A 1 164 ? 2.759 -0.866 -30.723 1.00 79.00 164 LEU A O 1
ATOM 1385 N N . LYS A 1 165 ? 0.535 -0.872 -30.360 1.00 74.75 165 LYS A N 1
ATOM 1386 C CA . LYS A 1 165 ? 0.264 -2.194 -30.937 1.00 74.75 165 LYS A CA 1
ATOM 1387 C C . LYS A 1 165 ? 0.624 -2.224 -32.421 1.00 74.75 165 LYS A C 1
ATOM 1389 O O . LYS A 1 165 ? 1.323 -3.139 -32.850 1.00 74.75 165 LYS A O 1
ATOM 1394 N N . LEU A 1 166 ? 0.225 -1.211 -33.191 1.00 77.31 166 LEU A N 1
ATOM 1395 C CA . LEU A 1 166 ? 0.581 -1.076 -34.604 1.00 77.31 166 LEU A CA 1
ATOM 1396 C C . LEU A 1 166 ? 2.099 -0.954 -34.796 1.00 77.31 166 LEU A C 1
ATOM 1398 O O . LEU A 1 166 ? 2.670 -1.664 -35.619 1.00 77.31 166 LEU A O 1
ATOM 1402 N N . LYS A 1 167 ? 2.779 -0.115 -34.006 1.00 77.25 167 LYS A N 1
ATOM 1403 C CA . LYS A 1 167 ? 4.243 0.038 -34.046 1.00 77.25 167 LYS A CA 1
ATOM 1404 C C . LYS A 1 167 ? 4.958 -1.280 -33.750 1.00 77.25 167 LYS A C 1
ATOM 1406 O O . LYS A 1 167 ? 5.946 -1.598 -34.409 1.00 77.25 167 LYS A O 1
ATOM 1411 N N . GLU A 1 168 ? 4.457 -2.057 -32.797 1.00 78.19 168 GLU A N 1
ATOM 1412 C CA . GLU A 1 168 ? 4.997 -3.372 -32.460 1.00 78.19 168 GLU A CA 1
ATOM 1413 C C . GLU A 1 168 ? 4.755 -4.404 -33.578 1.00 78.19 168 GLU A C 1
ATOM 1415 O O . GLU A 1 168 ? 5.664 -5.154 -33.936 1.00 78.19 168 GLU A O 1
ATOM 1420 N N . LEU A 1 169 ? 3.573 -4.396 -34.206 1.00 76.62 169 LEU A N 1
ATOM 1421 C CA . LEU A 1 169 ? 3.272 -5.219 -35.386 1.00 76.62 169 LEU A CA 1
ATOM 1422 C C . LEU A 1 169 ? 4.183 -4.873 -36.577 1.00 76.62 169 LEU A C 1
ATOM 1424 O O . LEU A 1 169 ? 4.703 -5.776 -37.237 1.00 76.62 169 LEU A O 1
ATOM 1428 N N . LEU A 1 170 ? 4.430 -3.579 -36.816 1.00 76.31 170 LEU A N 1
ATOM 1429 C CA . LEU A 1 170 ? 5.336 -3.088 -37.858 1.00 76.31 170 LEU A CA 1
ATOM 1430 C C . LEU A 1 170 ? 6.793 -3.492 -37.588 1.00 76.31 170 LEU A C 1
ATOM 1432 O O . LEU A 1 170 ? 7.478 -3.962 -38.499 1.00 76.31 170 LEU A O 1
ATOM 1436 N N . LYS A 1 171 ? 7.260 -3.381 -36.334 1.00 71.56 171 LYS A N 1
ATOM 1437 C CA . LYS A 1 171 ? 8.595 -3.846 -35.911 1.00 7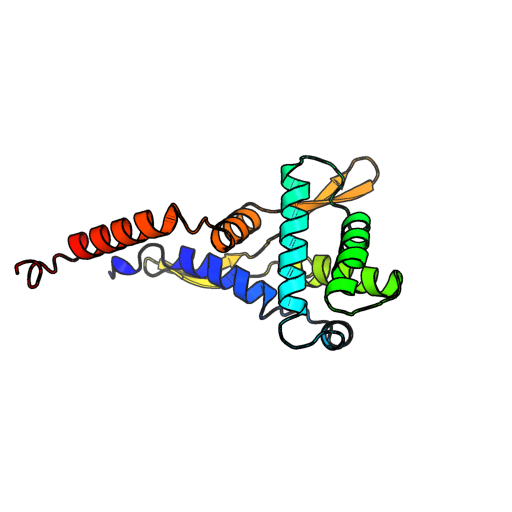1.56 171 LYS A CA 1
ATOM 1438 C C . LYS A 1 171 ? 8.802 -5.338 -36.176 1.00 71.56 171 LYS A C 1
ATOM 1440 O O . LYS A 1 171 ? 9.885 -5.738 -36.592 1.00 71.56 171 LYS A O 1
ATOM 1445 N N . ARG A 1 172 ? 7.763 -6.154 -35.978 1.00 71.50 172 ARG A N 1
ATOM 1446 C CA . ARG A 1 172 ? 7.799 -7.615 -36.170 1.00 71.50 172 ARG A CA 1
ATOM 1447 C C . ARG A 1 172 ? 7.701 -8.061 -37.639 1.00 71.50 172 ARG A C 1
ATOM 1449 O O . ARG A 1 172 ? 7.749 -9.259 -37.897 1.00 71.50 172 ARG A O 1
ATOM 1456 N N . LYS A 1 173 ? 7.589 -7.130 -38.600 1.00 64.25 173 LYS A N 1
ATOM 1457 C CA . LYS A 1 173 ? 7.557 -7.377 -40.059 1.00 64.25 173 LYS A CA 1
ATOM 1458 C C . LYS A 1 173 ? 6.617 -8.508 -40.509 1.00 64.25 173 LYS A C 1
ATOM 1460 O O . LYS A 1 173 ? 6.968 -9.279 -41.402 1.00 64.25 173 LYS A O 1
ATOM 1465 N N . ASN A 1 174 ? 5.393 -8.584 -39.985 1.00 54.16 174 ASN A N 1
ATOM 1466 C CA . ASN A 1 174 ? 4.397 -9.510 -40.536 1.00 54.16 174 ASN A CA 1
ATOM 1467 C C . ASN A 1 174 ? 3.607 -8.855 -41.688 1.00 54.16 174 ASN A C 1
ATOM 1469 O O . ASN A 1 174 ? 2.400 -8.649 -41.612 1.00 54.16 174 ASN A O 1
ATOM 1473 N N . TYR A 1 175 ? 4.306 -8.521 -42.779 1.00 54.50 175 TYR A N 1
ATOM 1474 C CA . TYR A 1 175 ? 3.746 -7.906 -43.997 1.00 54.50 175 TYR A CA 1
ATOM 1475 C C . TYR A 1 175 ? 2.855 -8.844 -44.837 1.00 54.50 175 TYR A C 1
ATOM 1477 O O . TYR A 1 175 ? 2.637 -8.581 -46.014 1.00 54.50 175 TYR A O 1
ATOM 1485 N N . LYS A 1 176 ? 2.340 -9.955 -44.292 1.00 49.38 176 LYS A N 1
ATOM 1486 C CA . LYS A 1 176 ? 1.601 -10.942 -45.100 1.00 49.38 176 LYS A CA 1
ATOM 1487 C C . LYS A 1 176 ? 0.077 -10.869 -45.054 1.00 49.38 176 LYS A C 1
ATOM 1489 O O . LYS A 1 176 ? -0.534 -11.564 -45.854 1.00 49.38 176 LYS A O 1
ATOM 1494 N N . HIS A 1 177 ? -0.543 -10.006 -44.244 1.00 49.34 177 HIS A N 1
ATOM 1495 C CA . HIS A 1 177 ? -2.014 -9.868 -44.252 1.00 49.34 177 HIS A CA 1
ATOM 1496 C C . HIS A 1 177 ? -2.547 -8.428 -44.298 1.00 49.34 177 HIS A C 1
ATOM 1498 O O . HIS A 1 177 ? -3.741 -8.223 -44.129 1.00 49.34 177 HIS A O 1
ATOM 1504 N N . ALA A 1 178 ? -1.703 -7.433 -44.578 1.00 46.47 178 ALA A N 1
ATOM 1505 C CA . ALA A 1 178 ? -2.144 -6.052 -44.787 1.00 46.47 178 ALA A CA 1
ATOM 1506 C C . ALA A 1 178 ? -2.198 -5.703 -46.284 1.00 46.47 178 ALA A C 1
ATOM 1508 O O . ALA A 1 178 ? -1.553 -4.758 -46.722 1.00 46.47 178 ALA A O 1
ATOM 1509 N N . VAL A 1 179 ? -2.924 -6.509 -47.065 1.00 45.22 179 VAL A N 1
ATOM 1510 C CA . VAL A 1 179 ? -3.498 -6.101 -48.357 1.00 45.22 179 VAL A CA 1
ATOM 1511 C C . VAL A 1 179 ? -4.829 -6.840 -48.506 1.00 45.22 179 VAL A C 1
ATOM 1513 O O . VAL A 1 179 ? -4.848 -8.035 -48.797 1.00 45.22 179 VAL A O 1
ATOM 1516 N N . ALA A 1 180 ? -5.920 -6.123 -48.265 1.00 39.53 180 ALA A N 1
ATOM 1517 C CA . ALA A 1 180 ? -7.225 -6.359 -48.866 1.00 39.53 180 ALA A CA 1
ATOM 1518 C C . ALA A 1 180 ? -7.794 -4.982 -49.212 1.00 39.53 180 ALA A C 1
ATOM 1520 O O . ALA A 1 180 ? -7.705 -4.097 -48.328 1.00 39.53 180 ALA A O 1
#

Radius of gyration: 20.33 Å; Cα contacts (8 Å, |Δi|>4): 179; chains: 1; bounding box: 43×33×67 Å

Sequence (180 aa):
MFDYLEGFEKRMEFVAVVESIVNRKNKNQEIESWFKENELDNLFFTLLIFIMEQTLSENDDCTLQNMTAFMEQVLPLYNYRFSYDKVKALTEYMVKDILQNGGAVKNYNAMCYTDKIKPVRVRLINDKLLNDNRIIYQLTDQGYDFLFRTKEVDKELDFKLEQLKLKELLKRKNYKHAVA